Protein AF-A0AAA9ZQE5-F1 (afdb_monomer)

Nearest PDB structures (fo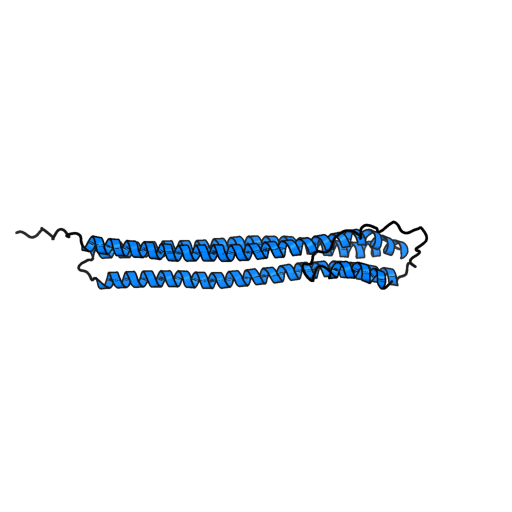ldseek):
  7sqc-assembly1_1W  TM=4.983E-01  e=8.716E-03  Chlamydomonas reinhardtii
  7n6g-assembly1_3X  TM=3.865E-01  e=1.393E-02  Chlamydomonas reinhardtii
  8a1g-assembly2_B  TM=3.436E-01  e=3.392E-02  Homo sapiens
  7aal-assembly1_B  TM=3.082E-01  e=9.075E-02  Homo sapiens
  8to0-assembly1_GX  TM=2.927E-01  e=3.195E+00  Mus musculus

Solvent-accessible surface area (backbone atoms only — not comparable to full-atom values): 14653 Å² total; per-residue (Å²): 113,74,61,58,58,45,59,58,50,54,63,70,61,61,79,80,63,76,99,69,95,74,83,93,78,86,81,92,70,86,66,79,79,68,98,74,80,78,73,82,86,42,73,68,53,44,52,52,50,49,52,47,48,53,48,50,35,46,52,40,53,53,47,42,48,52,45,50,54,53,49,54,49,52,52,51,55,51,52,53,54,47,53,54,50,51,52,50,38,52,48,53,47,49,54,57,52,50,54,51,52,51,56,50,58,71,66,46,77,91,45,41,89,41,41,56,61,40,53,56,50,51,51,51,46,50,53,54,38,55,53,50,44,51,49,37,50,50,56,48,55,54,52,52,48,54,55,50,55,52,54,51,51,56,37,50,52,46,52,55,53,30,54,51,49,54,44,50,58,52,48,28,56,70,77,31,92,46,72,65,52,22,41,48,47,46,58,70,43,47,62,58,50,51,50,52,41,52,52,50,53,52,49,49,54,49,50,51,54,50,51,53,51,49,52,54,51,49,53,52,51,38,52,49,45,38,53,50,40,43,52,50,43,50,54,52,50,55,47,45,54,48,52,35,60,49,51,73,69,49,83,72,81,69,86,85,78,83,89,130

Radius of gyration: 34.32 Å; Cα contacts (8 Å, |Δi|>4): 154; chains: 1; bounding box: 94×29×100 Å

Secondary structure (DSSP, 8-state):
-HHHHHHHHHHHHTTSS--------S--------TT------HHHHHHHHHHHHHHHHHHHHHHHHHHHHHHHHHHHHHHHHHHHHHHHHHHHHHHHHHHHHHHHHT-GGGHHHHHHHHHHHHHHHHHHHHHHHHHHHHHHHHHHHHHHHHHHHHHHHHHHHHHHHHHHHHHHHH--SHHHHHHHHHHHHHHHHHHHHHHHHHHHHHHHHHHHHHHHHHHHHHHHHHHHHHHHHHHHHHHHHHHHHHTTS----------

Foldseek 3Di:
DVVVVVVLVVVLVVVPDDDDDDDPPDDPDPPPDDPPPDDPLDPVLLVVLVVLLVVLLVLLLVLLVCLLVLLVVLLVVLLVVLVVLLVVLLVLLVVLLVVLLVVLVVVDDVLCVLSVVLNVLSVVLNVVLNVQSVVLSVVLVVVSVVLNVVSVVLSVVSNVLSVVSVVQLVCLVVVDPDSVSSSVSSVVCSVVSSVSSVVSNVVSVVSSVVSVVVSVVSSVSSSVSSVVSSVVSNVSSVVSSVSSVVSVPDPDPPPPPDDD

pLDDT: mean 80.57, std 21.9, range [26.12, 97.88]

Structure (mmCIF, N/CA/C/O backbone):
data_AF-A0AAA9ZQE5-F1
#
_entry.id   AF-A0AAA9ZQE5-F1
#
loop_
_atom_site.group_PDB
_atom_site.id
_atom_site.type_symbol
_atom_site.label_atom_id
_atom_site.label_alt_id
_atom_site.label_comp_id
_atom_site.label_asym_id
_atom_site.label_entity_id
_atom_site.label_seq_id
_atom_site.pdbx_PDB_ins_code
_atom_site.Cartn_x
_atom_site.Cartn_y
_atom_site.Cartn_z
_atom_site.occupancy
_atom_site.B_iso_or_equiv
_atom_site.auth_seq_id
_atom_site.auth_comp_id
_atom_site.auth_asym_id
_atom_site.auth_atom_id
_atom_site.pdbx_PDB_model_num
ATOM 1 N N . MET A 1 1 ? 38.456 -0.278 -28.037 1.00 36.34 1 MET A N 1
ATOM 2 C CA . MET A 1 1 ? 37.106 -0.873 -28.172 1.00 36.34 1 MET A CA 1
ATOM 3 C C . MET A 1 1 ? 36.556 -1.415 -26.856 1.00 36.34 1 MET A C 1
ATOM 5 O O . MET A 1 1 ? 35.568 -0.858 -26.412 1.00 36.34 1 MET A O 1
ATOM 9 N N . LYS A 1 2 ? 37.210 -2.355 -26.148 1.00 26.73 2 LYS A N 1
ATOM 10 C CA . LYS A 1 2 ? 36.775 -2.773 -24.787 1.00 26.73 2 LYS A CA 1
ATOM 11 C C . LYS A 1 2 ? 36.701 -1.628 -23.758 1.00 26.73 2 LYS A C 1
ATOM 13 O O . LYS A 1 2 ? 35.893 -1.688 -22.850 1.00 26.73 2 LYS A O 1
ATOM 18 N N . PHE A 1 3 ? 37.502 -0.574 -23.935 1.00 27.73 3 PHE A N 1
ATOM 19 C CA . PHE A 1 3 ? 37.571 0.587 -23.036 1.00 27.73 3 PHE A CA 1
ATOM 20 C C . PHE A 1 3 ? 36.348 1.526 -23.098 1.00 27.73 3 PHE A C 1
ATOM 22 O O . PHE A 1 3 ? 36.026 2.135 -22.093 1.00 27.73 3 PHE A O 1
ATOM 29 N N . LEU A 1 4 ? 35.650 1.635 -24.237 1.00 31.11 4 LEU A N 1
ATOM 30 C CA . LEU A 1 4 ? 34.479 2.525 -24.382 1.00 31.11 4 LEU A CA 1
ATOM 31 C C . LEU A 1 4 ? 33.215 1.886 -23.787 1.00 31.11 4 LEU A C 1
ATOM 33 O O . LEU A 1 4 ? 32.487 2.543 -23.053 1.00 31.11 4 LEU A O 1
ATOM 37 N N . LEU A 1 5 ? 33.050 0.575 -23.996 1.00 32.94 5 LEU A N 1
ATOM 38 C CA . LEU A 1 5 ? 32.084 -0.253 -23.267 1.00 32.94 5 LEU A CA 1
ATOM 39 C C . LEU A 1 5 ? 32.369 -0.259 -21.756 1.00 32.94 5 LEU A C 1
ATOM 41 O O . LEU A 1 5 ? 31.438 -0.187 -20.971 1.00 32.94 5 LEU A O 1
ATOM 45 N N . LEU A 1 6 ? 33.640 -0.258 -21.331 1.00 30.62 6 LEU A N 1
ATOM 46 C CA . LEU A 1 6 ? 34.010 -0.134 -19.913 1.00 30.62 6 LEU A CA 1
ATOM 47 C C . LEU A 1 6 ? 33.698 1.250 -19.327 1.00 30.62 6 LEU A C 1
ATOM 49 O O . LEU A 1 6 ? 33.241 1.319 -18.198 1.00 30.62 6 LEU A O 1
ATOM 53 N N . VAL A 1 7 ? 33.903 2.344 -20.065 1.00 39.53 7 VAL A N 1
ATOM 54 C CA . VAL A 1 7 ? 33.637 3.704 -19.560 1.00 39.53 7 VAL A CA 1
ATOM 55 C C . VAL A 1 7 ? 32.134 3.994 -19.455 1.00 39.53 7 VAL A C 1
ATOM 57 O O . VAL A 1 7 ? 31.724 4.628 -18.486 1.00 39.53 7 VAL A O 1
ATOM 60 N N . VAL A 1 8 ? 31.307 3.479 -20.373 1.00 39.75 8 VAL A N 1
ATOM 61 C CA . VAL A 1 8 ? 29.837 3.603 -20.288 1.00 39.75 8 VAL A CA 1
ATOM 62 C C . VAL A 1 8 ? 29.252 2.618 -19.261 1.00 39.75 8 VAL A C 1
ATOM 64 O O . VAL A 1 8 ? 28.432 3.021 -18.437 1.00 39.75 8 VAL A O 1
ATOM 67 N N . CYS A 1 9 ? 29.743 1.370 -19.187 1.00 35.09 9 CYS A N 1
ATOM 68 C CA . CYS A 1 9 ? 29.317 0.418 -18.149 1.00 35.09 9 CYS A CA 1
ATOM 69 C C . CYS A 1 9 ? 29.775 0.813 -16.731 1.00 35.09 9 CYS A C 1
ATOM 71 O O . CYS A 1 9 ? 29.049 0.557 -15.774 1.00 35.09 9 CYS A O 1
ATOM 73 N N . CYS A 1 10 ? 30.935 1.459 -16.554 1.00 30.14 10 CYS A N 1
ATOM 74 C CA . CYS A 1 10 ? 31.391 1.899 -15.227 1.00 30.14 10 CYS A CA 1
ATOM 75 C C . CYS A 1 10 ? 30.534 3.026 -14.630 1.00 30.14 10 CYS A C 1
ATOM 77 O O . CYS A 1 10 ? 30.551 3.193 -13.415 1.00 30.14 10 CYS A O 1
ATOM 79 N N . GLN A 1 11 ? 29.779 3.777 -15.438 1.00 39.53 11 GLN A N 1
ATOM 80 C CA . GLN A 1 11 ? 28.888 4.829 -14.931 1.00 39.53 11 GLN A CA 1
ATOM 81 C C . GLN A 1 11 ? 27.513 4.284 -14.514 1.00 39.53 11 GLN A C 1
ATOM 83 O O . GLN A 1 11 ? 26.904 4.830 -13.602 1.00 39.53 11 GLN A O 1
ATOM 88 N N . ALA A 1 12 ? 27.055 3.182 -15.120 1.00 32.94 12 ALA A N 1
ATOM 89 C CA . ALA A 1 12 ? 25.781 2.547 -14.773 1.00 32.94 12 ALA A CA 1
ATOM 90 C C . ALA A 1 12 ? 25.871 1.629 -13.534 1.00 32.94 12 ALA A C 1
ATOM 92 O O . ALA A 1 12 ? 24.889 1.467 -12.823 1.00 32.94 12 ALA A O 1
ATOM 93 N N . VAL A 1 13 ? 27.044 1.047 -13.243 1.00 32.78 13 VAL A N 1
ATOM 94 C CA . VAL A 1 13 ? 27.228 0.117 -12.103 1.00 32.78 13 VAL A CA 1
ATOM 95 C C . VAL A 1 13 ? 27.668 0.834 -10.813 1.00 32.78 13 VAL A C 1
ATOM 97 O O . VAL A 1 13 ? 27.563 0.277 -9.724 1.00 32.78 13 VAL A O 1
ATOM 100 N N . ALA A 1 14 ? 28.118 2.091 -10.893 1.00 30.50 14 ALA A N 1
ATOM 101 C CA . ALA A 1 14 ? 28.570 2.853 -9.724 1.00 30.50 14 ALA A CA 1
ATOM 102 C C . ALA A 1 14 ? 27.433 3.446 -8.861 1.00 30.50 14 ALA A C 1
ATOM 104 O O . ALA A 1 14 ? 27.713 4.002 -7.803 1.00 30.50 14 ALA A O 1
ATOM 105 N N . SER A 1 15 ? 26.163 3.328 -9.266 1.00 38.19 15 SER A N 1
ATOM 106 C CA . SER A 1 15 ? 25.009 3.835 -8.502 1.00 38.19 15 SER A CA 1
ATOM 107 C C . SER A 1 15 ? 24.372 2.811 -7.551 1.00 38.19 15 SER A C 1
ATOM 109 O O . SER A 1 15 ? 23.502 3.185 -6.770 1.00 38.19 15 SER A O 1
ATOM 111 N N . LEU A 1 16 ? 24.820 1.549 -7.560 1.00 32.81 16 LEU A N 1
ATOM 112 C CA . LEU A 1 16 ? 24.261 0.470 -6.726 1.00 32.81 16 LEU A CA 1
ATOM 113 C C . LEU A 1 16 ? 25.112 0.092 -5.503 1.00 32.81 16 LEU A C 1
ATOM 115 O O . LEU A 1 16 ? 24.713 -0.773 -4.72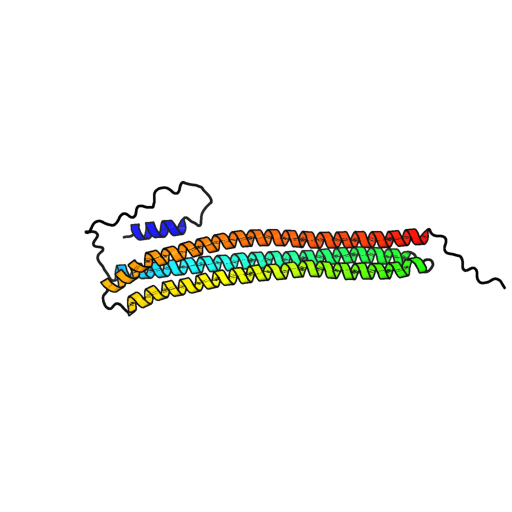6 1.00 32.81 16 LEU A O 1
ATOM 119 N N . SER A 1 17 ? 26.249 0.752 -5.266 1.00 30.23 17 SER A N 1
ATOM 120 C CA . SER A 1 17 ? 27.032 0.531 -4.047 1.00 30.23 17 SER A CA 1
ATOM 121 C C . SER A 1 17 ? 27.412 1.841 -3.363 1.00 30.23 17 SER A C 1
ATOM 123 O O . SER A 1 17 ? 28.310 2.550 -3.806 1.00 30.23 17 SER A O 1
ATOM 125 N N . GLU A 1 18 ? 26.765 2.067 -2.223 1.00 32.19 18 GLU A N 1
ATOM 126 C CA . GLU A 1 18 ? 27.215 2.900 -1.108 1.00 32.19 18 GLU A CA 1
ATOM 127 C C . GLU A 1 18 ? 27.165 4.425 -1.285 1.00 32.19 18 GLU A C 1
ATOM 129 O O . GLU A 1 18 ? 27.864 5.058 -2.072 1.00 32.19 18 GLU A O 1
ATOM 134 N N . ALA A 1 19 ? 26.406 5.039 -0.378 1.00 33.06 19 ALA A N 1
ATOM 135 C CA . ALA A 1 19 ? 26.603 6.410 0.044 1.00 33.06 19 A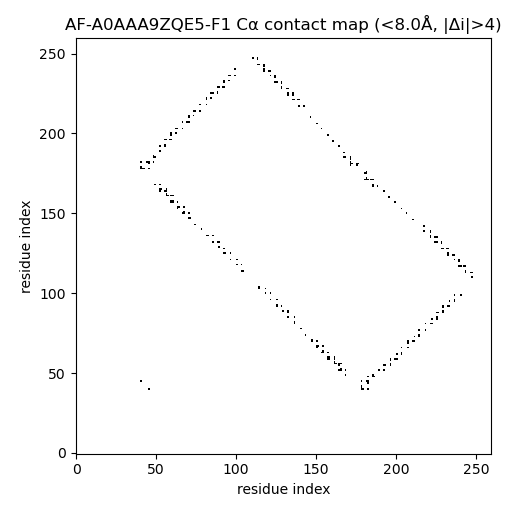LA A CA 1
ATOM 136 C C . ALA A 1 19 ? 28.068 6.647 0.468 1.00 33.06 19 ALA A C 1
ATOM 138 O O . ALA A 1 19 ? 28.437 6.398 1.614 1.00 33.06 19 ALA A O 1
ATOM 139 N N . ARG A 1 20 ? 28.897 7.190 -0.429 1.00 27.14 20 ARG A N 1
ATOM 140 C CA . ARG A 1 20 ? 30.085 7.980 -0.079 1.00 27.14 20 ARG A CA 1
ATOM 141 C C . ARG A 1 20 ? 30.262 9.135 -1.055 1.00 27.14 20 ARG A C 1
ATOM 143 O O . ARG A 1 20 ? 30.565 8.969 -2.228 1.00 27.14 20 ARG A O 1
ATOM 150 N N . THR A 1 21 ? 30.112 10.327 -0.499 1.00 35.31 21 THR A N 1
ATOM 151 C CA . THR A 1 21 ? 30.576 11.611 -1.022 1.00 35.31 21 THR A CA 1
ATOM 152 C C . THR A 1 21 ? 32.005 11.534 -1.570 1.00 35.31 21 THR A C 1
ATOM 154 O O . THR A 1 21 ? 32.934 11.330 -0.792 1.00 35.31 21 THR A O 1
ATOM 157 N N . TYR A 1 22 ? 32.178 11.795 -2.868 1.00 26.12 22 TYR A N 1
ATOM 158 C CA . TYR A 1 22 ? 33.400 12.349 -3.469 1.00 26.12 22 TYR A CA 1
ATOM 159 C C . TYR A 1 22 ? 33.008 13.339 -4.582 1.00 26.12 22 TYR A C 1
ATOM 161 O O . TYR A 1 22 ? 31.908 13.237 -5.128 1.00 26.12 22 TYR A O 1
ATOM 169 N N . PRO A 1 23 ? 33.832 14.369 -4.850 1.00 30.25 23 PRO A N 1
ATOM 170 C CA . PRO A 1 23 ? 33.372 15.602 -5.464 1.00 30.25 23 PRO A CA 1
ATOM 171 C C . PRO A 1 23 ? 33.099 15.413 -6.956 1.00 30.25 23 PRO A C 1
ATOM 173 O O . PRO A 1 23 ? 33.961 14.991 -7.724 1.00 30.25 23 PRO A O 1
ATOM 176 N N . ILE A 1 24 ? 31.880 15.778 -7.351 1.00 31.73 24 ILE A N 1
ATOM 177 C CA . ILE A 1 24 ? 31.443 15.935 -8.736 1.00 31.73 24 ILE A CA 1
ATOM 178 C C . ILE A 1 24 ? 32.150 17.175 -9.281 1.00 31.73 24 ILE A C 1
ATOM 180 O O . ILE A 1 24 ? 31.688 18.301 -9.120 1.00 31.73 24 ILE A O 1
ATOM 184 N N . GLY A 1 25 ? 33.322 16.972 -9.861 1.00 28.33 25 GLY A N 1
ATOM 185 C CA . GLY A 1 25 ? 34.103 18.057 -10.425 1.00 28.33 25 GLY A CA 1
ATOM 186 C C . GLY A 1 25 ? 35.291 17.538 -11.203 1.00 28.33 25 GLY A C 1
ATOM 187 O O . GLY A 1 25 ? 36.398 17.847 -10.799 1.00 28.33 25 GLY A O 1
ATOM 188 N N . ASP A 1 26 ? 35.062 16.711 -12.239 1.00 29.95 26 ASP A N 1
ATOM 189 C CA . ASP A 1 26 ? 35.977 16.630 -13.403 1.00 29.95 26 ASP A CA 1
ATOM 190 C C . ASP A 1 26 ? 35.536 15.720 -14.580 1.00 29.95 26 ASP A C 1
ATOM 192 O O . ASP A 1 26 ? 36.371 15.154 -15.281 1.00 29.95 26 ASP A O 1
ATOM 196 N N . LEU A 1 27 ? 34.236 15.556 -14.872 1.00 30.48 27 LEU A N 1
ATOM 197 C CA . LEU A 1 27 ? 33.803 14.704 -16.007 1.00 30.48 27 LEU A CA 1
ATOM 198 C C . LEU A 1 27 ? 32.912 15.383 -17.059 1.00 30.48 27 LEU A C 1
ATOM 200 O O . LEU A 1 27 ? 32.359 14.712 -17.925 1.00 30.48 27 LEU A O 1
ATOM 204 N N . VAL A 1 28 ? 32.862 16.718 -17.082 1.00 32.88 28 VAL A N 1
ATOM 205 C CA . VAL A 1 28 ? 32.281 17.492 -18.198 1.00 32.88 28 VAL A CA 1
ATOM 206 C C . VAL A 1 28 ? 33.398 17.975 -19.124 1.00 32.88 28 VAL A C 1
ATOM 208 O O . VAL A 1 28 ? 33.630 19.165 -19.280 1.00 32.88 28 VAL A O 1
ATOM 211 N N . HIS A 1 29 ? 34.127 17.047 -19.744 1.00 30.91 29 HIS A N 1
ATOM 212 C CA . HIS A 1 29 ? 34.990 1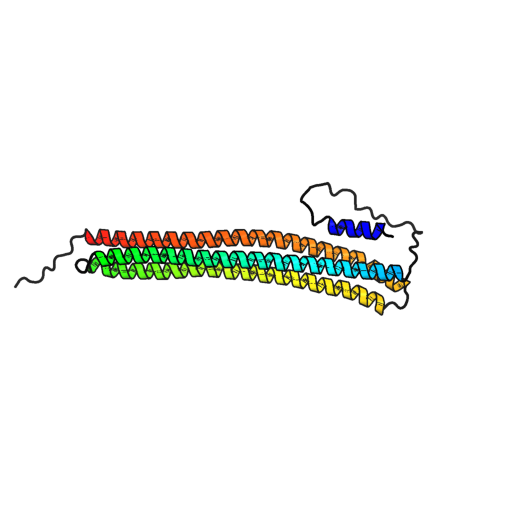7.361 -20.887 1.00 30.91 29 HIS A CA 1
ATOM 213 C C . HIS A 1 29 ? 35.061 16.187 -21.873 1.00 30.91 29 HIS A C 1
ATOM 215 O O . HIS A 1 29 ? 36.131 15.696 -22.223 1.00 30.91 29 HIS A O 1
ATOM 221 N N . LEU A 1 30 ? 33.908 15.798 -22.427 1.00 32.72 30 LEU A N 1
ATOM 222 C CA . LEU A 1 30 ? 33.877 15.255 -23.788 1.00 32.72 30 LEU A CA 1
ATOM 223 C C . LEU A 1 30 ? 34.024 16.428 -24.764 1.00 32.72 30 LEU A C 1
ATOM 225 O O . LEU A 1 30 ? 33.075 16.924 -25.364 1.00 32.72 30 LEU A O 1
ATOM 229 N N . ARG A 1 31 ? 35.257 16.933 -24.841 1.00 30.39 31 ARG A N 1
ATOM 230 C CA . ARG A 1 31 ? 35.699 17.870 -25.870 1.00 30.39 31 ARG A CA 1
ATOM 231 C C . A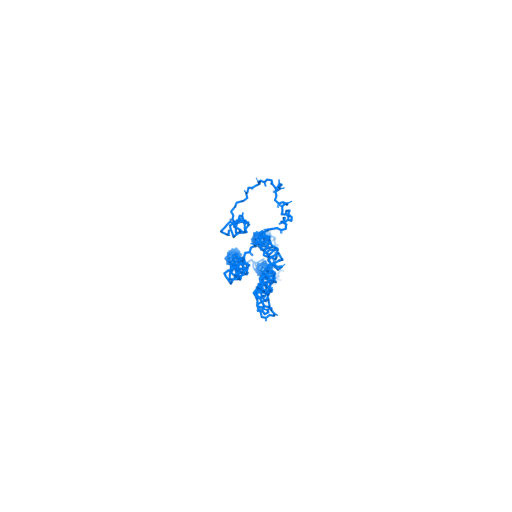RG A 1 31 ? 35.601 17.147 -27.215 1.00 30.39 31 ARG A C 1
ATOM 233 O O . ARG A 1 31 ? 36.089 16.026 -27.334 1.00 30.39 31 ARG A O 1
ATOM 240 N N . SER A 1 32 ? 34.959 17.804 -28.183 1.00 33.91 32 SER A N 1
ATOM 241 C CA . SER A 1 32 ? 34.788 17.364 -29.575 1.00 33.91 32 SER A CA 1
ATOM 242 C C . SER A 1 32 ? 36.025 16.610 -30.086 1.00 33.91 32 SER A C 1
ATOM 244 O O . SER A 1 32 ? 37.126 17.167 -29.989 1.00 33.91 32 SER A O 1
ATOM 246 N N . PRO A 1 33 ? 35.892 15.380 -30.619 1.00 36.19 33 PRO A N 1
ATOM 247 C CA . PRO A 1 33 ? 37.027 14.681 -31.196 1.00 36.19 33 PRO A CA 1
ATOM 248 C C . PRO A 1 33 ? 37.555 15.501 -32.372 1.00 36.19 33 PRO A C 1
ATOM 250 O O . PRO A 1 33 ? 36.792 15.934 -33.232 1.00 36.19 33 PRO A O 1
ATOM 253 N N . SER A 1 34 ? 38.864 15.728 -32.387 1.00 37.66 34 SER A N 1
ATOM 254 C CA . SER A 1 34 ? 39.619 16.146 -33.566 1.00 37.66 34 SER A CA 1
ATOM 255 C C . SER A 1 34 ? 39.289 15.249 -34.769 1.00 37.66 34 SER A C 1
ATOM 257 O O . SER A 1 34 ? 39.161 14.036 -34.593 1.00 37.66 34 SER A O 1
ATOM 259 N N . ASP A 1 35 ? 39.221 15.858 -35.955 1.00 35.56 35 ASP A N 1
ATOM 260 C CA . ASP A 1 35 ? 38.748 15.370 -37.270 1.00 35.56 35 ASP A CA 1
ATOM 261 C C . ASP A 1 35 ? 39.331 14.049 -37.840 1.00 35.56 35 ASP A C 1
ATOM 263 O O . ASP A 1 35 ? 39.199 13.794 -39.035 1.00 35.56 35 ASP A O 1
ATOM 267 N N . ASP A 1 36 ? 39.953 13.167 -37.050 1.00 36.75 36 ASP A N 1
ATOM 268 C CA . ASP A 1 36 ? 40.622 11.970 -37.592 1.00 36.75 36 ASP A CA 1
ATOM 269 C C . ASP A 1 36 ? 40.431 10.669 -36.792 1.00 36.75 36 ASP A C 1
ATOM 271 O O . ASP A 1 36 ? 41.121 9.671 -37.010 1.00 36.75 36 ASP A O 1
ATOM 275 N N . PHE A 1 37 ? 39.445 10.612 -35.891 1.00 37.34 37 PHE A N 1
ATOM 276 C CA . PHE A 1 37 ? 39.055 9.346 -35.259 1.00 37.34 37 PHE A CA 1
ATOM 277 C C . PHE A 1 37 ? 38.098 8.553 -36.167 1.00 37.34 37 PHE A C 1
ATOM 279 O O . PHE A 1 37 ? 36.887 8.511 -35.956 1.00 37.34 37 PHE A O 1
ATOM 286 N N . ARG A 1 38 ? 38.636 7.912 -37.213 1.00 40.94 38 ARG A N 1
ATOM 287 C CA . ARG A 1 38 ? 37.865 7.002 -38.077 1.00 40.94 38 ARG A CA 1
ATOM 288 C C . ARG A 1 38 ? 37.668 5.656 -37.383 1.00 40.94 38 ARG A C 1
ATOM 290 O O . ARG A 1 38 ? 38.483 4.748 -37.533 1.00 40.94 38 ARG A O 1
ATOM 297 N N . ILE A 1 39 ? 36.581 5.506 -36.629 1.00 53.88 39 ILE A N 1
ATOM 298 C CA . ILE A 1 39 ? 36.129 4.176 -36.203 1.00 53.88 39 ILE A CA 1
ATOM 299 C C . ILE A 1 39 ? 35.745 3.411 -37.478 1.00 53.88 39 ILE A C 1
ATOM 301 O O . ILE A 1 39 ? 34.881 3.888 -38.215 1.00 53.88 39 ILE A O 1
ATOM 305 N N . PRO A 1 40 ? 36.372 2.262 -37.793 1.00 59.09 40 PRO A N 1
ATOM 306 C CA . PRO A 1 40 ? 35.962 1.475 -38.944 1.00 59.09 40 PRO A CA 1
ATOM 307 C C . PRO A 1 40 ? 34.522 1.000 -38.722 1.00 59.09 40 PRO A C 1
ATOM 309 O O . PRO A 1 40 ? 34.239 0.208 -37.821 1.00 59.09 40 PRO A O 1
ATOM 312 N N . LEU A 1 41 ? 33.610 1.531 -39.537 1.00 68.12 41 LEU A N 1
ATOM 313 C CA . LEU A 1 41 ? 32.195 1.184 -39.530 1.00 68.12 41 LEU A CA 1
ATOM 314 C C . LEU A 1 41 ? 32.062 -0.236 -40.080 1.00 68.12 41 LEU A C 1
ATOM 316 O O . LEU A 1 41 ? 32.228 -0.479 -41.274 1.00 68.12 41 LEU A O 1
ATOM 320 N N . THR A 1 42 ? 31.843 -1.182 -39.176 1.00 78.25 42 THR A N 1
ATOM 321 C CA . THR A 1 42 ? 31.753 -2.615 -39.468 1.00 78.25 42 THR A CA 1
ATOM 322 C C . THR A 1 42 ? 30.416 -3.149 -38.980 1.00 78.25 42 THR A C 1
ATOM 324 O O . THR A 1 42 ? 29.800 -2.567 -38.088 1.00 78.25 42 THR A O 1
ATOM 327 N N . GLU A 1 43 ? 29.978 -4.283 -39.527 1.00 81.69 43 GLU A N 1
ATOM 328 C CA . GLU A 1 43 ? 28.806 -4.998 -39.005 1.00 81.69 43 GLU A CA 1
ATOM 329 C C . GLU A 1 43 ? 28.979 -5.325 -37.516 1.00 81.69 43 GLU A C 1
ATOM 331 O O . GLU A 1 43 ? 28.036 -5.200 -36.744 1.00 81.69 43 GLU A O 1
ATOM 336 N N . GLY A 1 44 ? 30.211 -5.618 -37.082 1.00 80.19 44 GLY A N 1
ATOM 337 C CA . GLY A 1 44 ? 30.529 -5.821 -35.669 1.00 80.19 44 GLY A CA 1
ATOM 338 C C . GLY A 1 44 ? 30.218 -4.606 -34.790 1.00 80.19 44 GLY A C 1
ATOM 339 O O . GLY A 1 44 ? 29.695 -4.778 -33.697 1.00 80.19 44 GLY A O 1
ATOM 340 N N . LEU A 1 45 ? 30.477 -3.379 -35.257 1.00 82.94 45 LEU A N 1
ATOM 341 C CA . LEU A 1 45 ? 30.122 -2.168 -34.507 1.00 82.94 45 LEU A CA 1
ATOM 342 C C . LEU A 1 45 ? 28.603 -1.984 -34.407 1.00 82.94 45 LEU A C 1
ATOM 344 O O . LEU A 1 45 ? 28.113 -1.628 -33.341 1.00 82.94 45 LEU A O 1
ATOM 348 N N . LEU A 1 46 ? 27.865 -2.240 -35.492 1.00 84.81 46 LEU A N 1
ATOM 349 C CA . LEU A 1 46 ? 26.402 -2.181 -35.479 1.00 84.81 46 LEU A CA 1
ATOM 350 C C . LEU A 1 46 ? 25.816 -3.171 -34.461 1.00 84.81 46 LEU A C 1
ATOM 352 O O . LEU A 1 46 ? 24.921 -2.811 -33.704 1.00 84.81 46 LEU A O 1
ATOM 356 N N . GLU A 1 47 ? 26.344 -4.393 -34.407 1.00 87.75 47 GLU A N 1
ATOM 357 C CA . GLU A 1 47 ? 25.910 -5.394 -33.428 1.00 87.75 47 GLU A CA 1
ATOM 358 C C . GLU A 1 47 ? 26.254 -4.998 -31.984 1.00 87.75 47 GLU A C 1
ATOM 360 O O . GLU A 1 47 ? 25.438 -5.190 -31.088 1.00 87.75 47 GLU A O 1
ATOM 365 N N . GLU A 1 48 ? 27.417 -4.393 -31.732 1.00 85.81 48 GLU A N 1
ATOM 366 C CA . GLU A 1 48 ? 27.748 -3.869 -30.397 1.00 85.81 48 GLU A CA 1
ATOM 367 C C . GLU A 1 48 ? 26.842 -2.696 -29.983 1.00 85.81 48 GLU A C 1
ATOM 369 O O . GLU A 1 48 ? 26.479 -2.589 -28.814 1.00 85.81 48 GLU A O 1
ATOM 374 N N . LEU A 1 49 ? 26.428 -1.844 -30.925 1.00 86.25 49 LEU A N 1
ATOM 375 C CA . LEU A 1 49 ? 25.487 -0.753 -30.656 1.00 86.25 49 LEU A CA 1
ATOM 376 C C . LEU A 1 49 ? 24.073 -1.259 -30.361 1.00 86.25 49 LEU A C 1
ATOM 378 O O . LEU A 1 49 ? 23.434 -0.758 -29.442 1.00 86.25 49 LEU A O 1
ATOM 382 N N . LYS A 1 50 ? 23.602 -2.287 -31.074 1.00 88.38 50 LYS A N 1
ATOM 383 C CA . LYS A 1 50 ? 22.335 -2.954 -30.739 1.00 88.38 50 LYS A CA 1
ATOM 384 C C . LYS A 1 50 ? 22.375 -3.560 -29.339 1.00 88.38 50 LYS A C 1
ATOM 386 O O . LYS A 1 50 ? 21.485 -3.295 -28.545 1.00 88.38 50 LYS A O 1
ATOM 391 N N . LYS A 1 51 ? 23.453 -4.280 -29.001 1.00 89.38 51 LYS A N 1
ATOM 392 C CA . LYS A 1 51 ? 23.650 -4.815 -27.643 1.00 89.38 51 LYS A CA 1
ATOM 393 C C . LYS A 1 51 ? 23.658 -3.721 -26.579 1.00 89.38 51 LYS A C 1
ATOM 395 O O . LYS A 1 51 ? 23.228 -3.976 -25.459 1.00 89.38 51 LYS A O 1
ATOM 400 N N . LEU A 1 52 ? 24.178 -2.533 -26.895 1.00 86.81 52 LEU A N 1
ATOM 401 C CA . LEU A 1 52 ? 24.127 -1.393 -25.985 1.00 86.81 52 LEU A CA 1
ATOM 402 C C . LEU A 1 52 ? 22.681 -0.937 -25.759 1.00 86.81 52 LEU A C 1
ATOM 404 O O . LEU A 1 52 ? 22.301 -0.777 -24.606 1.00 86.81 52 LEU A O 1
ATOM 408 N N . LEU A 1 53 ? 21.874 -0.775 -26.813 1.00 86.88 53 LEU A N 1
ATOM 409 C CA . LEU A 1 53 ? 20.450 -0.442 -26.666 1.00 86.88 53 LEU A CA 1
ATOM 410 C C . LEU A 1 53 ? 19.704 -1.517 -25.860 1.00 86.88 53 LEU A C 1
ATOM 412 O O . LEU A 1 53 ? 19.008 -1.180 -24.909 1.00 86.88 53 LEU A O 1
ATOM 416 N N . ASP A 1 54 ? 19.938 -2.801 -26.150 1.00 88.56 54 ASP A N 1
ATOM 417 C CA . ASP A 1 54 ? 19.355 -3.916 -25.390 1.00 88.56 54 ASP A CA 1
ATOM 418 C C . ASP A 1 54 ? 19.762 -3.870 -23.908 1.00 88.56 54 ASP A C 1
ATOM 420 O O . ASP A 1 54 ? 18.954 -4.125 -23.015 1.00 88.56 54 ASP A O 1
ATOM 424 N N . PHE A 1 55 ? 21.026 -3.536 -23.627 1.00 89.88 55 PHE A N 1
ATOM 425 C CA . PHE A 1 55 ? 21.528 -3.373 -22.266 1.00 89.88 55 PHE A CA 1
ATOM 426 C C . PHE A 1 55 ? 20.846 -2.206 -21.540 1.00 89.88 55 PHE A C 1
ATOM 428 O O . PHE A 1 55 ? 20.476 -2.356 -20.378 1.00 89.88 55 PHE A O 1
ATOM 435 N N . LEU A 1 56 ? 20.656 -1.067 -22.214 1.00 86.69 56 LEU A N 1
ATOM 436 C CA . LEU A 1 56 ? 19.962 0.103 -21.669 1.00 86.69 56 LEU A CA 1
ATOM 437 C C . LEU A 1 56 ? 18.491 -0.215 -21.359 1.00 86.69 56 LEU A C 1
ATOM 439 O O . LEU A 1 56 ? 18.036 0.026 -20.240 1.00 86.69 56 LEU A O 1
ATOM 443 N N . SER A 1 57 ? 17.782 -0.840 -22.301 1.00 90.75 57 SER A N 1
ATOM 444 C CA . SER A 1 57 ? 16.411 -1.323 -22.111 1.00 90.75 57 SER A CA 1
ATOM 445 C C . SER A 1 57 ? 16.306 -2.290 -20.933 1.00 90.75 57 SER A C 1
ATOM 447 O O . SER A 1 57 ? 15.440 -2.151 -20.068 1.00 90.75 57 SER A O 1
ATOM 449 N N . LYS A 1 58 ? 17.233 -3.249 -20.844 1.00 92.25 58 LYS A N 1
ATOM 450 C CA . LYS A 1 58 ? 17.269 -4.200 -19.735 1.00 92.25 58 LYS A CA 1
ATOM 451 C C . LYS A 1 58 ? 17.513 -3.517 -18.389 1.00 92.25 58 LYS A C 1
ATOM 453 O O . LYS A 1 58 ? 16.865 -3.884 -17.418 1.00 92.25 58 LYS A O 1
ATOM 458 N N . ALA A 1 59 ? 18.405 -2.530 -18.323 1.00 85.50 59 ALA A N 1
ATOM 459 C CA . ALA A 1 59 ? 18.687 -1.811 -17.083 1.00 85.50 59 ALA A CA 1
ATOM 460 C C . ALA A 1 59 ? 17.439 -1.102 -16.531 1.00 85.50 59 ALA A C 1
ATOM 462 O O . ALA A 1 59 ? 17.198 -1.145 -15.326 1.00 85.50 59 ALA A O 1
ATOM 463 N N . ILE A 1 60 ? 16.621 -0.502 -17.404 1.00 88.31 60 ILE A N 1
ATOM 464 C CA . ILE A 1 60 ? 15.332 0.075 -17.003 1.00 88.31 60 ILE A CA 1
ATOM 465 C C . ILE A 1 60 ? 14.389 -1.016 -16.496 1.00 88.31 60 ILE A C 1
ATOM 467 O O . ILE A 1 60 ? 13.836 -0.873 -15.407 1.00 88.31 60 ILE A O 1
ATOM 471 N N . MET A 1 61 ? 14.221 -2.104 -17.258 1.00 93.62 61 MET A N 1
ATOM 472 C CA . MET A 1 61 ? 13.325 -3.203 -16.882 1.00 93.62 61 MET A CA 1
ATOM 473 C C . MET A 1 61 ? 13.697 -3.822 -15.535 1.00 93.62 61 MET A C 1
ATOM 475 O O . MET A 1 61 ? 12.820 -4.045 -14.702 1.00 93.62 61 MET A O 1
ATOM 479 N N . ASP A 1 62 ? 14.988 -4.066 -15.309 1.00 91.38 62 ASP A N 1
ATOM 480 C CA . ASP A 1 62 ? 15.498 -4.599 -14.050 1.00 91.38 62 ASP A CA 1
ATOM 481 C C . ASP A 1 62 ? 15.196 -3.617 -12.896 1.00 91.38 62 ASP A C 1
ATOM 483 O O . ASP A 1 62 ? 14.672 -4.036 -11.864 1.00 91.38 62 ASP A O 1
ATOM 487 N N . ALA A 1 63 ? 15.417 -2.309 -13.092 1.00 86.69 63 ALA A N 1
ATOM 488 C CA . ALA A 1 63 ? 15.152 -1.285 -12.076 1.00 86.69 63 ALA A CA 1
ATOM 489 C C . ALA A 1 63 ? 13.662 -1.171 -11.704 1.00 86.69 63 ALA A C 1
ATOM 491 O O . ALA A 1 63 ? 13.317 -1.170 -10.521 1.00 86.69 63 ALA A O 1
ATOM 492 N N . VAL A 1 64 ? 12.755 -1.106 -12.687 1.00 90.31 64 VAL A N 1
ATOM 493 C CA . VAL A 1 64 ? 11.310 -1.014 -12.401 1.00 90.31 64 VAL A CA 1
ATOM 494 C C . VAL A 1 64 ? 10.749 -2.316 -11.828 1.00 90.31 64 VAL A C 1
ATOM 496 O O . VAL A 1 64 ? 9.817 -2.288 -11.022 1.00 90.31 64 VAL A O 1
ATOM 499 N N . HIS A 1 65 ? 11.326 -3.466 -12.191 1.00 92.88 65 HIS A N 1
ATOM 500 C CA . HIS A 1 65 ? 10.954 -4.748 -11.601 1.00 92.88 65 HIS A CA 1
ATOM 501 C C . HIS A 1 65 ? 11.375 -4.834 -10.130 1.00 92.88 65 HIS A C 1
ATOM 503 O O . HIS A 1 65 ? 10.567 -5.218 -9.284 1.00 92.88 65 HIS A O 1
ATOM 509 N N . GLU A 1 66 ? 12.608 -4.429 -9.816 1.00 88.38 66 GLU A N 1
ATOM 510 C CA . GLU A 1 66 ? 13.119 -4.381 -8.444 1.00 88.38 66 GLU A CA 1
ATOM 511 C C . GLU A 1 66 ? 12.302 -3.423 -7.566 1.00 88.38 66 GLU A C 1
ATOM 513 O O . GLU A 1 66 ? 11.950 -3.777 -6.436 1.00 88.38 66 GLU A O 1
ATOM 518 N N . LEU A 1 67 ? 11.936 -2.252 -8.100 1.00 89.00 67 LEU A N 1
ATOM 519 C CA . LEU A 1 67 ? 11.026 -1.305 -7.454 1.00 89.00 67 LEU A CA 1
ATOM 520 C C . LEU A 1 67 ? 9.698 -1.973 -7.091 1.00 89.00 67 LEU A C 1
ATOM 522 O O . LEU A 1 67 ? 9.322 -1.990 -5.917 1.00 89.00 67 LEU A O 1
ATOM 526 N N . LYS A 1 68 ? 9.001 -2.543 -8.086 1.00 90.75 68 LYS A N 1
ATOM 527 C CA . LYS A 1 68 ? 7.688 -3.170 -7.881 1.00 90.75 68 LYS A CA 1
ATOM 528 C C . LYS A 1 68 ? 7.781 -4.287 -6.846 1.00 90.75 68 LYS A C 1
ATOM 530 O O . LYS A 1 68 ? 7.023 -4.298 -5.884 1.00 90.75 68 LYS A O 1
ATOM 535 N N . GLN A 1 69 ? 8.760 -5.180 -6.988 1.00 92.62 69 GLN A N 1
ATOM 536 C CA . GLN A 1 69 ? 8.948 -6.298 -6.067 1.00 92.62 69 GLN A CA 1
ATOM 537 C C . GLN A 1 69 ? 9.227 -5.832 -4.630 1.00 92.62 69 GLN A C 1
ATOM 539 O O . GL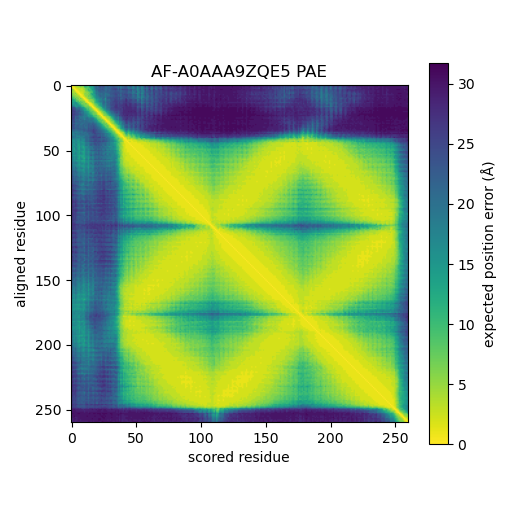N A 1 69 ? 8.690 -6.402 -3.675 1.00 92.62 69 GLN A O 1
ATOM 544 N N . SER A 1 70 ? 10.071 -4.812 -4.462 1.00 86.75 70 SER A N 1
ATOM 545 C CA . SER A 1 70 ? 10.426 -4.280 -3.144 1.00 86.75 70 SER A CA 1
ATOM 546 C C . SER A 1 70 ? 9.231 -3.617 -2.467 1.00 86.75 70 SER A C 1
ATOM 548 O O . SER A 1 70 ? 8.975 -3.864 -1.287 1.00 86.75 70 SER A O 1
ATOM 550 N N . VAL A 1 71 ? 8.470 -2.820 -3.216 1.00 87.31 71 VAL A N 1
ATOM 551 C CA . VAL A 1 71 ? 7.280 -2.132 -2.707 1.00 87.31 71 VAL A CA 1
ATOM 552 C C . VAL A 1 71 ? 6.163 -3.122 -2.391 1.00 87.31 71 VAL A C 1
ATOM 554 O O . VAL A 1 71 ? 5.636 -3.081 -1.280 1.00 87.31 71 VAL A O 1
ATOM 557 N N . ASP A 1 72 ? 5.873 -4.072 -3.283 1.00 91.44 72 ASP A N 1
ATOM 558 C CA . ASP A 1 72 ? 4.872 -5.121 -3.052 1.00 91.44 72 ASP A CA 1
ATOM 559 C C . ASP A 1 72 ? 5.195 -5.915 -1.782 1.00 91.44 72 ASP A C 1
ATOM 561 O O . ASP A 1 72 ? 4.315 -6.211 -0.970 1.00 91.44 72 ASP A O 1
ATOM 565 N N . LYS A 1 73 ? 6.474 -6.239 -1.560 1.00 90.50 73 LYS A N 1
ATOM 566 C CA . LYS A 1 73 ? 6.909 -6.921 -0.339 1.00 90.50 73 LYS A CA 1
ATOM 567 C C . LYS A 1 73 ? 6.633 -6.080 0.909 1.00 90.50 73 LYS A C 1
ATOM 569 O O . LYS A 1 73 ? 6.049 -6.597 1.859 1.00 90.50 73 LYS A O 1
ATOM 574 N N . LEU A 1 74 ? 7.029 -4.807 0.918 1.00 88.00 74 LEU A N 1
ATOM 575 C CA . LEU A 1 74 ? 6.816 -3.920 2.067 1.00 88.00 74 LEU A CA 1
ATOM 576 C C . LEU A 1 74 ? 5.323 -3.704 2.357 1.00 88.00 74 LEU A C 1
ATOM 578 O O . LEU A 1 74 ? 4.914 -3.728 3.519 1.00 88.00 74 LEU A O 1
ATOM 582 N N . ILE A 1 75 ? 4.509 -3.541 1.312 1.00 89.56 75 ILE A N 1
ATOM 583 C CA . ILE A 1 75 ? 3.053 -3.398 1.413 1.00 89.56 75 ILE A CA 1
ATOM 584 C C . ILE A 1 75 ? 2.412 -4.659 2.001 1.00 89.56 75 ILE A C 1
ATOM 586 O O . ILE A 1 75 ? 1.566 -4.568 2.897 1.00 89.56 75 ILE A O 1
ATOM 590 N N . ASN A 1 76 ? 2.826 -5.838 1.542 1.00 91.50 76 ASN A N 1
ATOM 591 C CA . ASN A 1 76 ? 2.318 -7.098 2.074 1.00 91.50 76 ASN A CA 1
ATOM 592 C C . ASN A 1 76 ? 2.698 -7.271 3.551 1.00 91.50 76 ASN A C 1
ATOM 594 O O . ASN A 1 76 ? 1.844 -7.609 4.370 1.00 91.50 76 ASN A O 1
ATOM 598 N N . GLU A 1 77 ? 3.950 -6.977 3.913 1.00 88.88 77 GLU A N 1
ATOM 599 C CA . GLU A 1 77 ? 4.415 -7.067 5.300 1.00 88.88 77 GLU A CA 1
ATOM 600 C C . GLU A 1 77 ? 3.675 -6.100 6.236 1.00 88.88 77 GLU A C 1
ATOM 602 O O . GLU A 1 77 ? 3.319 -6.489 7.352 1.00 88.88 77 GLU A O 1
ATOM 607 N N . VAL A 1 78 ? 3.442 -4.848 5.819 1.00 88.56 78 VAL A N 1
ATOM 608 C CA . VAL A 1 78 ? 2.730 -3.875 6.664 1.00 88.56 78 VAL A CA 1
ATOM 609 C C . VAL A 1 78 ? 1.252 -4.233 6.797 1.00 88.56 78 VAL A C 1
ATOM 611 O O . VAL A 1 78 ? 0.730 -4.192 7.906 1.00 88.56 78 VAL A O 1
ATOM 614 N N . THR A 1 79 ? 0.600 -4.660 5.712 1.00 88.50 79 THR A N 1
ATOM 615 C CA . THR A 1 79 ? -0.813 -5.066 5.734 1.00 88.50 79 THR A CA 1
ATOM 616 C C . THR A 1 79 ? -1.026 -6.247 6.679 1.00 88.50 79 THR A C 1
ATOM 618 O O . THR A 1 79 ? -1.872 -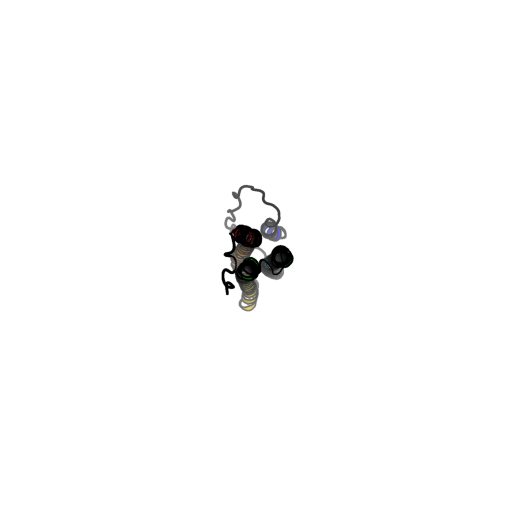6.166 7.566 1.00 88.50 79 THR A O 1
ATOM 621 N N . GLN A 1 80 ? -0.197 -7.292 6.574 1.00 91.31 80 GLN A N 1
ATOM 622 C CA . GLN A 1 80 ? -0.272 -8.465 7.454 1.00 91.31 80 GLN A CA 1
ATOM 623 C C . GLN A 1 80 ? -0.072 -8.100 8.929 1.00 91.31 80 GLN A C 1
ATOM 625 O O . GLN A 1 80 ? -0.897 -8.442 9.774 1.00 91.31 80 GLN A O 1
ATOM 630 N N . LYS A 1 81 ? 0.988 -7.346 9.252 1.00 89.19 81 LYS A N 1
ATOM 631 C CA . LYS A 1 81 ? 1.244 -6.910 10.636 1.00 89.19 81 LYS A CA 1
ATOM 632 C C . LYS A 1 81 ? 0.119 -6.034 11.179 1.00 89.19 81 LYS A C 1
ATOM 634 O O . LYS A 1 81 ? -0.196 -6.100 12.364 1.00 89.19 81 LYS A O 1
ATOM 639 N N . THR A 1 82 ? -0.490 -5.202 10.341 1.00 87.50 82 THR A N 1
ATOM 640 C CA . THR A 1 82 ? -1.633 -4.388 10.753 1.00 87.50 82 THR A CA 1
ATOM 641 C C . THR A 1 82 ? -2.874 -5.237 11.009 1.00 87.50 82 THR A C 1
ATOM 643 O O . THR A 1 82 ? -3.593 -4.950 11.961 1.00 87.50 82 THR A O 1
ATOM 646 N N . GLU A 1 83 ? -3.133 -6.279 10.222 1.00 91.88 83 GLU A N 1
ATOM 647 C CA . GLU A 1 83 ? -4.239 -7.209 10.483 1.00 91.88 83 GLU A CA 1
ATOM 648 C C . GLU A 1 83 ? -4.064 -7.935 11.821 1.00 91.88 83 GLU A C 1
ATOM 650 O O . GLU A 1 83 ? -5.012 -8.016 12.604 1.00 91.88 83 GLU A O 1
ATOM 655 N N . GLU A 1 84 ? -2.844 -8.377 12.135 1.00 92.81 84 GLU A N 1
ATOM 656 C CA . GLU A 1 84 ? -2.509 -8.949 13.446 1.00 92.81 84 GLU A CA 1
ATOM 657 C C . GLU A 1 84 ? -2.745 -7.939 14.581 1.00 92.81 84 GLU A C 1
ATOM 659 O O . GLU A 1 84 ? -3.364 -8.264 15.596 1.00 92.81 84 GLU A O 1
ATOM 664 N N . LEU A 1 85 ? -2.308 -6.685 14.406 1.00 90.56 85 LEU A N 1
ATOM 665 C CA . LEU A 1 85 ? -2.540 -5.618 15.385 1.00 90.56 85 LEU A CA 1
ATOM 666 C C . LEU A 1 85 ? -4.026 -5.282 15.548 1.00 90.56 85 LEU A C 1
ATOM 668 O O . LEU A 1 85 ? -4.463 -5.005 16.662 1.00 90.56 85 LEU A O 1
ATOM 672 N N . LEU A 1 86 ? -4.806 -5.312 14.466 1.00 91.06 86 LEU A N 1
ATOM 673 C CA . LEU A 1 86 ? -6.250 -5.095 14.498 1.00 91.06 86 LEU A CA 1
ATOM 674 C C . LEU A 1 86 ? -6.948 -6.200 15.298 1.00 91.06 86 LEU A C 1
ATOM 676 O O . LEU A 1 86 ? -7.800 -5.907 16.137 1.00 91.06 86 LEU A O 1
ATOM 680 N N . GLN A 1 87 ? -6.573 -7.461 15.069 1.00 95.12 87 GLN A N 1
ATOM 681 C CA . GLN A 1 87 ? -7.087 -8.594 15.839 1.00 95.12 87 GLN A CA 1
ATOM 682 C C . GLN A 1 87 ? -6.720 -8.472 17.318 1.00 95.12 87 GLN A C 1
ATOM 684 O O . GLN A 1 87 ? -7.588 -8.640 18.172 1.00 95.12 87 GLN A O 1
ATOM 689 N N . LEU A 1 88 ? -5.470 -8.113 17.624 1.00 93.44 88 LEU A N 1
ATOM 690 C CA . LEU A 1 88 ? -5.012 -7.904 18.996 1.00 93.44 88 LEU A CA 1
ATOM 691 C C . LEU A 1 88 ? -5.776 -6.766 19.689 1.00 93.44 88 LEU A C 1
ATOM 693 O O . LEU A 1 88 ? -6.198 -6.917 20.833 1.00 93.44 88 LEU A O 1
ATOM 697 N N . ALA A 1 89 ? -5.984 -5.642 18.999 1.00 92.56 89 ALA A N 1
ATOM 698 C CA . ALA A 1 89 ? -6.739 -4.509 19.525 1.00 92.56 89 ALA A CA 1
ATOM 699 C C . ALA A 1 89 ? -8.194 -4.898 19.823 1.00 92.56 89 ALA A C 1
ATOM 701 O O . ALA A 1 89 ? -8.680 -4.665 20.928 1.00 92.56 89 ALA A O 1
ATOM 702 N N . ASN A 1 90 ? -8.867 -5.545 18.868 1.00 94.56 90 ASN A N 1
ATOM 703 C CA . ASN A 1 90 ? -10.246 -6.003 19.042 1.00 94.56 90 ASN A CA 1
ATOM 704 C C . ASN A 1 90 ? -10.375 -7.051 20.154 1.00 94.56 90 ASN A C 1
ATOM 706 O O . ASN A 1 90 ? -11.335 -6.995 20.917 1.00 94.56 90 ASN A O 1
ATOM 710 N N . GLY A 1 91 ? -9.410 -7.970 20.265 1.00 95.06 91 GLY A N 1
ATOM 711 C CA . GLY A 1 91 ? -9.356 -8.956 21.343 1.00 95.06 91 GLY A CA 1
ATOM 712 C C . GLY A 1 91 ? -9.199 -8.298 22.711 1.00 95.06 91 GLY A C 1
ATOM 713 O O . GLY A 1 91 ? -9.965 -8.591 23.619 1.00 95.06 91 GLY A O 1
ATOM 714 N N . SER A 1 92 ? -8.287 -7.329 22.839 1.00 94.06 92 SER A N 1
ATOM 715 C CA . SER A 1 92 ? -8.111 -6.583 24.090 1.00 94.06 92 SER A CA 1
ATOM 716 C C . SER A 1 92 ? -9.370 -5.804 24.486 1.00 94.06 92 SER A C 1
ATOM 718 O O . SER A 1 92 ? -9.740 -5.797 25.657 1.00 94.06 92 SER A O 1
ATOM 720 N N . ILE A 1 93 ? -10.052 -5.173 23.525 1.00 94.50 93 ILE A N 1
ATOM 721 C CA . ILE A 1 93 ? -11.326 -4.476 23.763 1.00 94.50 93 ILE A CA 1
ATOM 722 C C . ILE A 1 93 ? -12.397 -5.458 24.257 1.00 94.50 93 ILE A C 1
ATOM 724 O O . ILE A 1 93 ? -13.088 -5.163 25.232 1.00 94.50 93 ILE A O 1
ATOM 728 N N . ASP A 1 94 ? -12.520 -6.621 23.613 1.00 96.06 94 ASP A N 1
ATOM 729 C CA . ASP A 1 94 ? -13.495 -7.649 23.988 1.00 96.06 94 ASP A CA 1
ATOM 730 C C . ASP A 1 94 ? -13.227 -8.204 25.394 1.00 96.06 94 ASP A C 1
ATOM 732 O O . ASP A 1 94 ? -14.148 -8.273 26.206 1.00 96.06 94 ASP A O 1
ATOM 736 N N . GLU A 1 95 ? -11.969 -8.504 25.729 1.00 95.38 95 GLU A N 1
ATOM 737 C CA . GLU A 1 95 ? -11.573 -8.953 27.071 1.00 95.38 95 GLU A CA 1
ATOM 738 C C . GLU A 1 95 ? -12.011 -7.956 28.156 1.00 95.38 95 GLU A C 1
ATOM 740 O O . GLU A 1 95 ? -12.678 -8.347 29.119 1.00 95.38 95 GLU A O 1
ATOM 745 N N . TYR A 1 96 ? -11.725 -6.660 27.976 1.00 91.62 96 TYR A N 1
ATOM 746 C CA . TYR A 1 96 ? -12.126 -5.622 28.935 1.00 91.62 96 TYR A CA 1
ATOM 747 C C . TYR A 1 96 ? -13.647 -5.498 29.075 1.00 91.62 96 TYR A C 1
ATOM 749 O O . TYR A 1 96 ? -14.172 -5.349 30.182 1.00 91.62 96 TYR A O 1
ATOM 757 N N . LEU A 1 97 ? -14.378 -5.563 27.962 1.00 93.31 97 LEU A N 1
ATOM 758 C CA . LEU A 1 97 ? -15.837 -5.479 27.970 1.00 93.31 97 LEU A CA 1
ATOM 759 C C . LEU A 1 97 ? -16.476 -6.700 28.632 1.00 93.31 97 LEU A C 1
ATOM 761 O O . LEU A 1 97 ? -17.457 -6.558 29.365 1.00 93.31 97 LEU A O 1
ATOM 765 N N . GLN A 1 98 ? -15.941 -7.896 28.386 1.00 95.25 98 GLN A N 1
ATOM 766 C CA . GLN A 1 98 ? -16.428 -9.126 29.000 1.00 95.25 98 GLN A CA 1
ATOM 767 C C . GLN A 1 98 ? -16.183 -9.134 30.506 1.00 95.25 98 GLN A C 1
ATOM 769 O O . GLN A 1 98 ? -17.100 -9.474 31.254 1.00 95.25 98 GLN A O 1
ATOM 774 N N . GLU A 1 99 ? -15.003 -8.705 30.959 1.00 94.88 99 GLU A N 1
ATOM 775 C CA . GLU A 1 99 ? -14.706 -8.562 32.386 1.00 94.88 99 GLU A CA 1
ATOM 776 C C . GLU A 1 99 ? -15.698 -7.599 33.060 1.00 94.88 99 GLU A C 1
ATOM 778 O O . GLU A 1 99 ? -16.317 -7.941 34.072 1.00 94.88 99 GLU A O 1
ATOM 783 N N . ALA A 1 100 ? -15.942 -6.429 32.461 1.00 93.25 100 ALA A N 1
ATOM 784 C CA . ALA A 1 100 ? -16.914 -5.466 32.976 1.00 93.25 100 ALA A CA 1
ATOM 785 C C . ALA A 1 100 ? -18.339 -6.048 33.034 1.00 93.25 100 ALA A C 1
ATOM 787 O O . ALA A 1 100 ? -19.005 -5.955 34.066 1.00 93.25 100 ALA A O 1
ATOM 788 N N . LYS A 1 101 ? -18.800 -6.720 31.971 1.00 92.62 101 LYS A N 1
ATOM 789 C CA . LYS A 1 101 ? -20.122 -7.374 31.936 1.00 92.62 101 LYS A CA 1
ATOM 790 C C . LYS A 1 101 ? -20.263 -8.477 32.990 1.00 92.62 101 LYS A C 1
ATOM 792 O O . LYS A 1 101 ? -21.319 -8.593 33.616 1.00 92.62 101 LYS A O 1
ATOM 797 N N . GLN A 1 102 ? -19.219 -9.277 33.210 1.00 93.50 102 GLN A N 1
ATOM 798 C CA . GLN A 1 102 ? -19.206 -10.302 34.258 1.00 93.50 102 GLN A CA 1
ATOM 799 C C . GLN A 1 102 ? -19.295 -9.672 35.649 1.00 93.50 102 GLN A C 1
ATOM 801 O O . GLN A 1 102 ? -20.114 -10.108 36.460 1.00 93.50 102 GLN A O 1
ATOM 806 N N . ASN A 1 103 ? -18.530 -8.605 35.895 1.00 91.62 103 ASN A N 1
ATOM 807 C CA . ASN A 1 103 ? -18.576 -7.859 37.151 1.00 91.62 103 ASN A CA 1
ATOM 808 C C . ASN A 1 103 ? -19.971 -7.278 37.415 1.00 91.62 103 ASN A C 1
ATOM 810 O O . ASN A 1 103 ? -20.485 -7.408 38.523 1.00 91.62 103 ASN A O 1
ATOM 814 N N . LEU A 1 104 ? -20.621 -6.706 36.397 1.00 90.25 104 LEU A N 1
ATOM 815 C CA . LEU A 1 104 ? -21.997 -6.215 36.504 1.00 90.25 104 LEU A CA 1
ATOM 816 C C . LEU A 1 104 ? -22.999 -7.337 36.799 1.00 90.25 104 LEU A C 1
ATOM 818 O O . LEU A 1 104 ? -23.858 -7.191 37.666 1.00 90.25 104 LEU A O 1
ATOM 822 N N . THR A 1 105 ? -22.867 -8.478 36.121 1.00 88.69 105 THR A N 1
ATOM 823 C CA . THR A 1 105 ? -23.744 -9.642 36.328 1.00 88.69 105 THR A CA 1
ATOM 824 C C . THR A 1 105 ? -23.606 -10.203 37.747 1.00 88.69 105 THR A C 1
ATOM 826 O O . THR A 1 105 ? -24.601 -10.595 38.359 1.00 88.69 105 THR A O 1
ATOM 829 N N . ALA A 1 106 ? -22.389 -10.203 38.299 1.00 89.25 106 ALA A N 1
ATOM 830 C CA . ALA A 1 106 ? -22.104 -10.693 39.646 1.00 89.25 106 ALA A CA 1
ATOM 831 C C . ALA A 1 106 ? -22.776 -9.869 40.761 1.00 89.25 106 ALA A C 1
ATOM 833 O O . ALA A 1 106 ? -22.980 -10.393 41.856 1.00 89.25 106 ALA A O 1
ATOM 834 N N . LEU A 1 107 ? -23.165 -8.615 40.495 1.00 86.81 107 LEU A N 1
ATOM 835 C CA . LEU A 1 107 ? -23.890 -7.782 41.463 1.00 86.81 107 LEU A CA 1
ATOM 836 C C . LEU A 1 107 ? -25.347 -8.239 41.680 1.00 86.81 107 LEU A C 1
ATOM 838 O O . LEU A 1 107 ? -25.954 -7.907 42.699 1.00 86.81 107 LEU A O 1
ATOM 842 N N . GLY A 1 108 ? -25.899 -9.043 40.767 1.00 78.38 108 GLY A N 1
ATOM 843 C CA . GLY A 1 108 ? -27.228 -9.642 40.896 1.00 78.38 108 GLY A CA 1
ATOM 844 C C . GLY A 1 108 ? -28.399 -8.679 40.652 1.00 78.38 108 GLY A C 1
ATOM 845 O O . GLY A 1 108 ? -28.240 -7.506 40.327 1.00 78.38 108 GLY A O 1
ATOM 846 N N . SER A 1 109 ? -29.625 -9.191 40.798 1.00 79.50 109 SER A N 1
ATOM 847 C CA . SER A 1 109 ? -30.855 -8.486 40.397 1.00 79.50 109 SER A CA 1
ATOM 848 C C . SER A 1 109 ? -31.315 -7.384 41.356 1.00 79.50 109 SER A C 1
ATOM 850 O O . SER A 1 109 ? -32.200 -6.611 41.006 1.00 79.50 109 SER A O 1
ATOM 852 N N . GLN A 1 110 ? -30.750 -7.303 42.564 1.00 75.00 110 GLN A N 1
ATOM 853 C CA . GLN A 1 110 ? -31.143 -6.304 43.573 1.00 75.00 110 GLN A CA 1
ATOM 854 C C . GLN A 1 110 ? -30.662 -4.889 43.231 1.00 75.00 110 GLN A C 1
ATOM 856 O O . GLN A 1 110 ? -31.127 -3.925 43.825 1.00 75.00 110 GLN A O 1
ATOM 861 N N . VAL A 1 111 ? -29.751 -4.773 42.264 1.00 85.56 111 VAL A N 1
ATOM 862 C CA . VAL A 1 111 ? -29.178 -3.508 41.791 1.00 85.56 111 VAL A CA 1
ATOM 863 C C . VAL A 1 111 ? -29.493 -3.259 40.312 1.00 85.56 111 VAL A C 1
ATOM 865 O O . VAL A 1 111 ? -28.752 -2.570 39.608 1.00 85.56 111 VAL A O 1
ATOM 868 N N . ALA A 1 112 ? -30.579 -3.866 39.818 1.00 84.50 112 ALA A N 1
ATOM 869 C CA . ALA A 1 112 ? -30.958 -3.836 38.407 1.00 84.50 112 ALA A CA 1
ATOM 870 C C . ALA A 1 112 ? -31.072 -2.405 37.854 1.00 84.50 112 ALA A C 1
ATOM 872 O O . ALA A 1 112 ? -30.631 -2.165 36.730 1.00 84.50 112 ALA A O 1
ATOM 873 N N . ASP A 1 113 ? -31.565 -1.463 38.662 1.00 89.12 113 ASP A N 1
ATOM 874 C CA . ASP A 1 113 ? -31.730 -0.053 38.284 1.00 89.12 113 ASP A CA 1
ATOM 875 C C . ASP A 1 113 ? -30.397 0.633 37.934 1.00 89.12 113 ASP A C 1
ATOM 877 O O . ASP A 1 113 ? -30.364 1.512 37.076 1.00 89.12 113 ASP A O 1
ATOM 881 N N . CYS A 1 114 ? -29.282 0.188 38.526 1.00 88.38 114 CYS A N 1
ATOM 882 C CA . CYS A 1 114 ? -27.936 0.663 38.193 1.00 88.38 114 CYS A CA 1
ATOM 883 C C . CYS A 1 114 ? -27.268 -0.175 37.088 1.00 88.38 114 CYS A C 1
ATOM 885 O O . CYS A 1 114 ? -26.517 0.350 36.268 1.00 88.38 114 CYS A O 1
ATOM 887 N N . VAL A 1 115 ? -27.519 -1.489 37.059 1.00 90.06 115 VAL A N 1
ATOM 888 C CA . VAL A 1 115 ? -26.797 -2.445 36.197 1.00 90.06 115 VAL A CA 1
ATOM 889 C C . VAL A 1 115 ? -27.340 -2.509 34.766 1.00 90.06 115 VAL A C 1
ATOM 891 O O . VAL A 1 115 ? -26.558 -2.619 33.815 1.00 90.06 115 VAL A O 1
ATOM 894 N N . VAL A 1 116 ? -28.661 -2.445 34.579 1.00 90.06 116 VAL A N 1
ATOM 895 C CA . VAL A 1 116 ? -29.279 -2.537 33.245 1.00 90.06 116 VAL A CA 1
ATOM 896 C C . VAL A 1 116 ? -28.826 -1.389 32.329 1.00 90.06 116 VAL A C 1
ATOM 898 O O . VAL A 1 116 ? -28.376 -1.684 31.218 1.00 90.06 116 VAL A O 1
ATOM 901 N N . PRO A 1 117 ? -28.842 -0.108 32.762 1.00 92.19 117 PRO A N 1
ATOM 902 C CA . PRO A 1 117 ? -28.333 0.991 31.941 1.00 92.19 117 PRO A CA 1
ATOM 903 C C . PRO A 1 117 ? -26.848 0.832 31.604 1.00 92.19 117 PRO A C 1
ATOM 905 O O . PRO A 1 117 ? -26.453 1.008 30.455 1.00 92.19 117 PRO A O 1
ATOM 908 N N . ALA A 1 118 ? -26.031 0.428 32.580 1.00 93.19 118 ALA A N 1
ATOM 909 C CA . ALA A 1 118 ? -24.598 0.231 32.387 1.00 93.19 118 ALA A CA 1
ATOM 910 C C . ALA A 1 118 ? -24.282 -0.854 31.352 1.00 93.19 118 ALA A C 1
ATOM 912 O O . ALA A 1 118 ? -23.391 -0.680 30.526 1.00 93.19 118 ALA A O 1
ATOM 913 N N . THR A 1 119 ? -25.048 -1.946 31.340 1.00 91.38 119 THR A N 1
ATOM 914 C CA . THR A 1 119 ? -24.889 -3.009 30.336 1.00 91.38 119 THR A CA 1
ATOM 915 C C . THR A 1 119 ? -25.127 -2.474 28.921 1.00 91.38 119 THR A C 1
ATOM 917 O O . THR A 1 119 ? -24.336 -2.758 28.023 1.00 91.38 119 THR A O 1
ATOM 920 N N . ALA A 1 120 ? -26.164 -1.652 28.730 1.00 93.88 120 ALA A N 1
ATOM 921 C CA . ALA A 1 120 ? -26.442 -1.021 27.442 1.00 93.88 120 ALA A CA 1
ATOM 922 C C . ALA A 1 120 ? -25.352 -0.010 27.039 1.00 93.88 120 ALA A C 1
ATOM 924 O O . ALA A 1 120 ? -24.983 0.067 25.868 1.00 93.88 120 ALA A O 1
ATOM 925 N N . GLU A 1 121 ? -24.796 0.745 27.992 1.00 95.88 121 GLU A N 1
ATOM 926 C CA . GLU A 1 121 ? -23.664 1.637 27.715 1.00 95.88 121 GLU A CA 1
ATOM 927 C C . GLU A 1 121 ? -22.404 0.855 27.316 1.00 95.88 121 GLU A C 1
ATOM 929 O O . GLU A 1 121 ? -21.762 1.218 26.334 1.00 95.88 121 GLU A O 1
ATOM 934 N N . LEU A 1 122 ? -22.088 -0.271 27.970 1.00 95.06 122 LEU A N 1
ATOM 935 C CA . LEU A 1 122 ? -20.971 -1.134 27.554 1.00 95.06 122 LEU A CA 1
ATOM 936 C C . LEU A 1 122 ? -21.145 -1.667 26.122 1.00 95.06 122 LEU A C 1
ATOM 938 O O . LEU A 1 122 ? -20.163 -1.810 25.395 1.00 95.06 122 LEU A O 1
ATOM 942 N N . GLU A 1 123 ? -22.372 -1.950 25.679 1.00 94.88 123 GLU A N 1
ATOM 943 C CA . GLU A 1 123 ? -22.637 -2.339 24.285 1.00 94.88 123 GLU A CA 1
ATOM 944 C C . GLU A 1 123 ? -22.377 -1.196 23.297 1.00 94.88 123 GLU A C 1
ATOM 946 O O . GLU A 1 123 ? -21.834 -1.434 22.215 1.00 94.88 123 GLU A O 1
ATOM 951 N N . LYS A 1 124 ? -22.695 0.049 23.672 1.00 96.75 124 LYS A N 1
ATOM 952 C CA . LYS A 1 124 ? -22.353 1.229 22.863 1.00 96.75 124 LYS A CA 1
ATOM 953 C C . LYS A 1 124 ? -20.845 1.434 22.786 1.00 96.75 124 LYS A C 1
ATOM 955 O O . LYS A 1 124 ? -20.336 1.665 21.690 1.00 96.75 124 LYS A O 1
ATOM 960 N N . VAL A 1 125 ? -20.136 1.295 23.910 1.00 96.44 125 VAL A N 1
ATOM 961 C CA . VAL A 1 125 ? -18.665 1.350 23.949 1.00 96.44 125 VAL A CA 1
ATOM 962 C C . VAL A 1 125 ? -18.082 0.297 23.010 1.00 96.44 125 VAL A C 1
ATOM 964 O O . VAL A 1 125 ? -17.220 0.618 22.193 1.00 96.44 125 VAL A O 1
ATOM 967 N N . ALA A 1 126 ? -18.592 -0.938 23.050 1.00 95.62 126 ALA A N 1
ATOM 968 C CA . ALA A 1 126 ? -18.168 -2.008 22.149 1.00 95.62 126 ALA A CA 1
ATOM 969 C C . ALA A 1 126 ? -18.345 -1.624 20.674 1.00 95.62 126 ALA A C 1
ATOM 971 O O . ALA A 1 126 ? -17.385 -1.655 19.903 1.00 95.62 126 ALA A O 1
ATOM 972 N N . ALA A 1 127 ? -19.557 -1.213 20.289 1.00 96.69 127 ALA A N 1
ATOM 973 C CA . ALA A 1 127 ? -19.872 -0.842 18.913 1.00 96.69 127 ALA A CA 1
ATOM 974 C C . ALA A 1 127 ? -18.983 0.306 18.407 1.00 96.69 127 ALA A C 1
ATOM 976 O O . ALA A 1 127 ? -18.393 0.198 17.332 1.00 96.69 127 ALA A O 1
ATOM 977 N N . HIS A 1 128 ? -18.831 1.363 19.209 1.00 97.06 128 HIS A N 1
ATOM 978 C CA . HIS A 1 128 ? -18.000 2.519 18.876 1.00 97.06 128 HIS A CA 1
ATOM 979 C C . HIS A 1 128 ? -16.518 2.142 18.740 1.00 97.06 128 HIS A C 1
ATOM 981 O O . HIS A 1 128 ? -15.831 2.587 17.820 1.00 97.06 128 HIS A O 1
ATOM 987 N N . SER 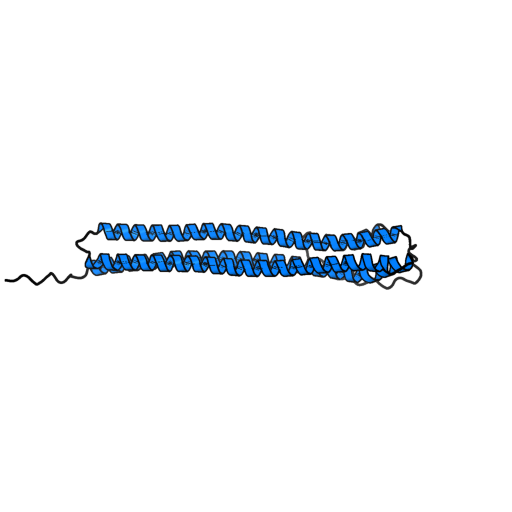A 1 129 ? -16.027 1.267 19.617 1.00 96.75 129 SER A N 1
ATOM 988 C CA . SER A 1 129 ? -14.644 0.792 19.589 1.00 96.75 129 SER A CA 1
ATOM 989 C C . SER A 1 129 ? -14.343 -0.001 18.316 1.00 96.75 129 SER A C 1
ATOM 991 O O . SER A 1 129 ? -13.354 0.282 17.644 1.00 96.75 129 SER A O 1
ATOM 993 N N . TYR A 1 130 ? -15.218 -0.936 17.932 1.00 95.38 130 TYR A N 1
ATOM 994 C CA . TYR A 1 130 ? -15.049 -1.714 16.699 1.00 95.38 130 TYR A CA 1
ATOM 995 C C . TYR A 1 130 ? -15.179 -0.866 15.431 1.00 95.38 130 TYR A C 1
ATOM 997 O O . TYR A 1 130 ? -14.486 -1.110 14.442 1.00 95.38 130 TYR A O 1
ATOM 1005 N N . GLU A 1 131 ? -16.050 0.143 15.435 1.00 97.25 131 GLU A N 1
ATOM 1006 C CA . GLU A 1 131 ? -16.138 1.090 14.325 1.00 97.25 131 GLU A CA 1
ATOM 1007 C C . GLU A 1 131 ? -14.831 1.880 14.168 1.00 97.25 131 GLU A C 1
ATOM 1009 O O . GLU A 1 131 ? -14.305 2.004 13.058 1.00 97.25 131 GLU A O 1
ATOM 1014 N N . ASN A 1 132 ? -14.256 2.344 15.279 1.00 97.12 132 ASN A N 1
ATOM 1015 C CA . ASN A 1 132 ? -13.010 3.100 15.258 1.00 97.12 132 ASN A CA 1
ATOM 1016 C C . ASN A 1 132 ? -11.797 2.242 14.870 1.00 97.12 132 ASN A C 1
ATOM 1018 O O . ASN A 1 132 ? -10.975 2.702 14.077 1.00 97.12 132 ASN A O 1
ATOM 1022 N N . THR A 1 133 ? -11.686 0.992 15.337 1.00 95.56 133 THR A N 1
ATOM 1023 C CA . THR A 1 133 ? -10.602 0.100 14.880 1.00 95.56 133 THR A CA 1
ATOM 1024 C C . THR A 1 133 ? -10.718 -0.199 13.384 1.00 95.56 133 THR A C 1
ATOM 1026 O O . THR A 1 133 ? -9.717 -0.152 12.662 1.00 95.56 133 THR A O 1
ATOM 1029 N N . LYS A 1 134 ? -11.941 -0.413 12.879 1.00 95.44 134 LYS A N 1
ATOM 1030 C CA . LYS A 1 134 ? -12.208 -0.570 11.442 1.00 95.44 134 LYS A CA 1
ATOM 1031 C C . LYS A 1 134 ? -11.823 0.678 10.648 1.00 95.44 134 LYS A C 1
ATOM 1033 O O . LYS A 1 134 ? -11.267 0.554 9.559 1.00 95.44 134 LYS A O 1
ATOM 1038 N N . LYS A 1 135 ? -12.089 1.874 11.179 1.00 97.00 135 LYS A N 1
ATOM 1039 C CA . LYS A 1 135 ? -11.677 3.134 10.553 1.00 97.00 135 LYS A CA 1
ATOM 1040 C C . LYS A 1 135 ? -10.153 3.232 10.435 1.00 97.00 135 LYS A C 1
ATOM 1042 O O . LYS A 1 135 ? -9.671 3.478 9.335 1.00 97.00 135 LYS A O 1
ATOM 1047 N N . CYS A 1 136 ? -9.410 2.937 11.509 1.00 95.31 136 CYS A N 1
ATOM 1048 C CA . CYS A 1 136 ? -7.942 2.902 11.473 1.00 95.31 136 CYS A CA 1
ATOM 1049 C C . CYS A 1 136 ? -7.415 1.975 10.359 1.00 95.31 136 CYS A C 1
ATOM 1051 O O . CYS A 1 136 ? -6.484 2.328 9.639 1.00 95.31 136 CYS A O 1
ATOM 1053 N N . TYR A 1 137 ? -8.023 0.794 10.193 1.00 94.06 137 TYR A N 1
ATOM 1054 C CA . TYR A 1 137 ? -7.642 -0.153 9.141 1.00 94.06 137 TYR A CA 1
ATOM 1055 C C . TYR A 1 137 ? -7.995 0.344 7.731 1.00 94.06 137 TYR A C 1
ATOM 1057 O O . TYR A 1 137 ? -7.180 0.247 6.816 1.00 94.06 137 TYR A O 1
ATOM 1065 N N . ASN A 1 138 ? -9.186 0.915 7.540 1.00 95.12 138 ASN A N 1
ATOM 1066 C CA . ASN A 1 138 ? -9.602 1.447 6.239 1.00 95.12 138 ASN A CA 1
ATOM 1067 C C . ASN A 1 138 ? -8.714 2.611 5.773 1.00 95.12 138 ASN A C 1
ATOM 1069 O O . ASN A 1 138 ? -8.420 2.716 4.578 1.00 95.12 138 ASN A O 1
ATOM 1073 N N . ASP A 1 139 ? -8.272 3.462 6.701 1.00 95.81 139 ASP A N 1
ATOM 1074 C CA . ASP A 1 139 ? -7.332 4.546 6.408 1.00 95.81 139 ASP A CA 1
ATOM 1075 C C . ASP A 1 139 ? -5.989 3.978 5.912 1.00 95.81 139 ASP A C 1
ATOM 1077 O O . ASP A 1 139 ? -5.428 4.483 4.934 1.00 95.81 139 ASP A O 1
ATOM 1081 N N . LEU A 1 140 ? -5.517 2.870 6.504 1.00 93.75 140 LEU A N 1
ATOM 1082 C CA . LEU A 1 140 ? -4.343 2.144 6.014 1.00 93.75 140 LEU A CA 1
ATOM 1083 C C . LEU A 1 140 ? -4.547 1.587 4.607 1.00 93.75 140 LEU A C 1
ATOM 1085 O O . LEU A 1 140 ? -3.732 1.867 3.729 1.00 93.75 140 LEU A O 1
ATOM 1089 N N . VAL A 1 141 ? -5.631 0.848 4.370 1.00 93.50 141 VAL A N 1
ATOM 1090 C CA . VAL A 1 141 ? -5.920 0.251 3.055 1.00 93.50 141 VAL A CA 1
ATOM 1091 C C . VAL A 1 141 ? -5.988 1.324 1.967 1.00 93.50 141 VAL A C 1
ATOM 1093 O O . VAL A 1 141 ? -5.452 1.145 0.874 1.00 93.50 141 VAL A O 1
ATOM 1096 N N . THR A 1 142 ? -6.599 2.469 2.274 1.00 96.12 142 THR A N 1
ATOM 1097 C CA . THR A 1 142 ? -6.706 3.594 1.337 1.00 96.12 142 THR A CA 1
ATOM 1098 C C . THR A 1 142 ? -5.330 4.148 0.970 1.00 96.12 142 THR A C 1
ATOM 1100 O O . THR A 1 142 ? -5.040 4.340 -0.209 1.00 96.12 142 THR A O 1
ATOM 1103 N N . ARG A 1 143 ? -4.458 4.367 1.960 1.00 94.56 143 ARG A N 1
ATOM 1104 C CA . ARG A 1 143 ? -3.100 4.883 1.726 1.00 94.56 143 ARG A CA 1
ATOM 1105 C C . ARG A 1 143 ? -2.209 3.873 1.005 1.00 94.56 143 ARG A C 1
ATOM 1107 O O . ARG A 1 143 ? -1.486 4.258 0.093 1.00 94.56 143 ARG A O 1
ATOM 1114 N N . VAL A 1 144 ? -2.306 2.587 1.345 1.00 93.00 144 VAL A N 1
ATOM 1115 C CA . VAL A 1 144 ? -1.622 1.499 0.622 1.00 93.00 144 VAL A CA 1
ATOM 1116 C C . VAL A 1 144 ? -2.000 1.490 -0.853 1.00 93.00 144 VAL A C 1
ATOM 1118 O O . VAL A 1 144 ? -1.124 1.374 -1.709 1.00 93.00 144 VAL A O 1
ATOM 1121 N N . LYS A 1 145 ? -3.290 1.654 -1.160 1.00 94.62 145 LYS A N 1
ATOM 1122 C CA . LYS A 1 145 ? -3.752 1.711 -2.544 1.00 94.62 145 LYS A CA 1
ATOM 1123 C C . LYS A 1 145 ? -3.136 2.889 -3.299 1.00 94.62 145 LYS A C 1
ATOM 1125 O O . LYS A 1 145 ? -2.611 2.683 -4.382 1.00 94.62 145 LYS A O 1
ATOM 1130 N N . ILE A 1 146 ? -3.133 4.085 -2.709 1.00 94.00 146 ILE A N 1
ATOM 1131 C CA . ILE A 1 146 ? -2.522 5.275 -3.325 1.00 94.00 146 ILE A CA 1
ATOM 1132 C C . ILE A 1 146 ? -1.032 5.040 -3.617 1.00 94.00 146 ILE A C 1
ATOM 1134 O O . ILE A 1 146 ? -0.573 5.346 -4.714 1.00 94.00 146 ILE A O 1
ATOM 1138 N N . MET A 1 147 ? -0.286 4.459 -2.669 1.00 92.06 147 MET A N 1
ATOM 1139 C CA . MET A 1 147 ? 1.127 4.116 -2.884 1.00 92.06 147 MET A CA 1
ATOM 1140 C C . MET A 1 147 ? 1.304 3.098 -4.018 1.00 92.06 147 MET A C 1
ATOM 1142 O O . MET A 1 147 ? 2.201 3.252 -4.841 1.00 92.06 147 MET A O 1
ATOM 1146 N N . THR A 1 148 ? 0.441 2.080 -4.077 1.00 93.81 148 THR A N 1
ATOM 1147 C CA . THR A 1 148 ? 0.474 1.052 -5.130 1.00 93.81 148 THR A CA 1
ATOM 1148 C C . THR A 1 148 ? 0.217 1.671 -6.501 1.00 93.81 148 THR A C 1
ATOM 1150 O O . THR A 1 148 ? 1.019 1.474 -7.409 1.00 93.81 148 THR A O 1
ATOM 1153 N N . ASP A 1 149 ? -0.848 2.467 -6.628 1.00 95.38 149 ASP A N 1
ATOM 1154 C CA . ASP A 1 149 ? -1.228 3.134 -7.876 1.00 95.38 149 ASP A CA 1
ATOM 1155 C C . ASP A 1 149 ? -0.088 4.049 -8.375 1.00 95.38 149 ASP A C 1
ATOM 1157 O O . ASP A 1 149 ? 0.247 4.034 -9.559 1.00 95.38 149 ASP A O 1
ATOM 1161 N N . ASN A 1 150 ? 0.571 4.780 -7.465 1.00 93.50 150 ASN A N 1
ATOM 1162 C CA . ASN A 1 150 ? 1.731 5.615 -7.792 1.00 93.50 150 ASN A CA 1
ATOM 1163 C C . ASN A 1 150 ? 2.903 4.775 -8.335 1.00 93.50 150 ASN A C 1
ATOM 1165 O O . ASN A 1 150 ? 3.460 5.068 -9.389 1.00 93.50 150 ASN A O 1
ATOM 1169 N N . VAL A 1 151 ? 3.257 3.673 -7.667 1.00 93.75 151 VAL A N 1
ATOM 1170 C CA . VAL A 1 151 ? 4.324 2.778 -8.150 1.00 93.75 151 VAL A CA 1
ATOM 1171 C C . VAL A 1 151 ? 3.992 2.170 -9.511 1.00 93.75 151 VAL A C 1
ATOM 1173 O O . VAL A 1 151 ? 4.878 2.054 -10.358 1.00 93.75 151 VAL A O 1
ATOM 1176 N N . GLU A 1 152 ? 2.735 1.811 -9.760 1.00 95.50 152 GLU A N 1
ATOM 1177 C CA . GLU A 1 152 ? 2.312 1.287 -11.060 1.00 95.50 152 GLU A CA 1
ATOM 1178 C C . GLU A 1 152 ? 2.444 2.313 -12.190 1.00 95.50 152 GLU A C 1
ATOM 1180 O O . GLU A 1 152 ? 2.844 1.939 -13.296 1.00 95.50 152 GLU A O 1
ATOM 1185 N N . GLU A 1 153 ? 2.184 3.594 -11.921 1.00 95.81 153 GLU A N 1
ATOM 1186 C CA . GLU A 1 153 ? 2.395 4.676 -12.887 1.00 95.81 153 GLU A CA 1
ATOM 1187 C C . GLU A 1 153 ? 3.872 4.788 -13.293 1.00 95.81 153 GLU A C 1
ATOM 1189 O O . GLU A 1 153 ? 4.192 4.781 -14.485 1.00 95.81 153 GLU A O 1
ATOM 1194 N N . HIS A 1 154 ? 4.783 4.786 -12.319 1.00 92.12 154 HIS A N 1
ATOM 1195 C CA . HIS A 1 154 ? 6.225 4.850 -12.571 1.00 92.12 154 HIS A CA 1
ATOM 1196 C C . HIS A 1 154 ? 6.761 3.599 -13.292 1.00 92.12 154 HIS A C 1
ATOM 1198 O O . HIS A 1 154 ? 7.590 3.701 -14.200 1.00 92.12 154 HIS A O 1
ATOM 1204 N N . VAL A 1 155 ? 6.251 2.409 -12.957 1.00 93.81 155 VAL A N 1
ATOM 1205 C CA . VAL A 1 155 ? 6.585 1.167 -13.677 1.00 93.81 155 VAL A CA 1
ATOM 1206 C C . VAL A 1 155 ? 6.121 1.240 -15.133 1.00 93.81 155 VAL A C 1
ATOM 1208 O O . VAL A 1 155 ? 6.882 0.888 -16.034 1.00 93.81 155 VAL A O 1
ATOM 1211 N N . LYS A 1 156 ? 4.896 1.719 -15.384 1.00 96.06 156 LYS A N 1
ATOM 1212 C CA . LYS A 1 156 ? 4.360 1.887 -16.742 1.00 96.06 156 LYS A CA 1
ATOM 1213 C C . LYS A 1 156 ? 5.195 2.875 -17.549 1.00 96.06 156 LYS A C 1
ATOM 1215 O O . LYS A 1 156 ? 5.550 2.566 -18.681 1.00 96.06 156 LYS A O 1
ATOM 1220 N N . TYR A 1 157 ? 5.557 4.007 -16.949 1.00 94.25 157 TYR A N 1
ATOM 1221 C CA . TYR A 1 157 ? 6.441 4.989 -17.570 1.00 94.25 157 TYR A CA 1
ATOM 1222 C C . TYR A 1 157 ? 7.787 4.370 -17.978 1.00 94.25 157 TYR A C 1
ATOM 1224 O O . TYR A 1 157 ? 8.231 4.543 -19.112 1.00 94.25 157 TYR A O 1
ATOM 1232 N N . GLY A 1 158 ? 8.414 3.582 -17.097 1.00 92.69 158 GLY A N 1
ATOM 1233 C CA . GLY A 1 158 ? 9.660 2.889 -17.430 1.00 92.69 158 GLY A CA 1
ATOM 1234 C C . GLY A 1 158 ? 9.510 1.887 -18.581 1.00 92.69 158 GLY A C 1
ATOM 1235 O O . GLY A 1 158 ? 10.366 1.846 -19.462 1.00 92.69 158 GLY A O 1
ATOM 1236 N N . ILE A 1 159 ? 8.410 1.127 -18.623 1.00 95.12 159 ILE A N 1
ATOM 1237 C CA . ILE A 1 159 ? 8.113 0.194 -19.726 1.00 95.12 159 ILE A CA 1
ATOM 1238 C C . ILE A 1 159 ? 7.941 0.947 -21.053 1.00 95.12 159 ILE A C 1
ATOM 1240 O O . ILE A 1 159 ? 8.540 0.558 -22.053 1.00 95.12 159 ILE A O 1
ATOM 1244 N N . GLU A 1 160 ? 7.190 2.050 -21.067 1.00 96.00 160 GLU A N 1
ATOM 1245 C CA . GLU A 1 160 ? 7.001 2.876 -22.271 1.00 96.00 160 GLU A CA 1
ATOM 1246 C C . GLU A 1 160 ? 8.345 3.401 -22.809 1.00 96.00 160 GLU A C 1
ATOM 1248 O O . GLU A 1 160 ? 8.592 3.396 -24.015 1.00 96.00 160 GLU A O 1
ATOM 1253 N N . LYS A 1 161 ? 9.265 3.784 -21.917 1.00 93.81 161 LYS A N 1
ATOM 1254 C CA . LYS A 1 161 ? 10.611 4.235 -22.296 1.00 93.81 161 LYS A CA 1
ATOM 1255 C C . LYS A 1 161 ? 11.522 3.124 -22.810 1.00 93.81 161 LYS A C 1
ATOM 1257 O O . LYS A 1 161 ? 12.361 3.377 -23.671 1.00 93.81 161 LYS A O 1
ATOM 1262 N N . VAL A 1 162 ? 11.338 1.891 -22.350 1.00 92.75 162 VAL A N 1
ATOM 1263 C CA . VAL A 1 162 ? 12.004 0.717 -22.934 1.00 92.75 162 VAL A CA 1
ATOM 1264 C C . VAL A 1 162 ? 11.524 0.475 -24.361 1.00 92.75 162 VAL A C 1
ATOM 1266 O O . VAL A 1 162 ? 12.346 0.247 -25.250 1.00 92.75 162 VAL A O 1
ATOM 1269 N N . GLU A 1 163 ? 10.215 0.571 -24.601 1.00 93.38 163 GLU A N 1
ATOM 1270 C CA . GLU A 1 163 ? 9.641 0.429 -25.943 1.00 93.38 163 GLU A CA 1
ATOM 1271 C C . GLU A 1 163 ? 10.171 1.505 -26.904 1.00 93.38 163 GLU A C 1
ATOM 1273 O O . GLU A 1 163 ? 10.476 1.193 -28.056 1.00 93.38 163 GLU A O 1
ATOM 1278 N N . GLU A 1 164 ? 10.359 2.739 -26.425 1.00 92.88 164 GLU A N 1
ATOM 1279 C CA . GLU A 1 164 ? 10.973 3.841 -27.180 1.00 92.88 164 GLU A CA 1
ATOM 1280 C C . GLU A 1 164 ? 12.426 3.523 -27.590 1.00 92.88 164 GLU A C 1
ATOM 1282 O O . GLU A 1 164 ? 12.771 3.617 -28.770 1.00 92.88 164 GLU A O 1
ATOM 1287 N N . ILE A 1 165 ? 13.263 3.052 -26.655 1.00 88.94 165 ILE A N 1
ATOM 1288 C CA . ILE A 1 165 ? 14.662 2.666 -26.935 1.00 88.94 165 ILE A CA 1
ATOM 1289 C C . ILE A 1 165 ? 14.732 1.497 -27.929 1.00 88.94 165 ILE A C 1
ATOM 1291 O O . ILE A 1 165 ? 15.544 1.500 -28.860 1.00 88.94 165 ILE A O 1
ATOM 1295 N N . GLU A 1 166 ? 13.869 0.492 -27.772 1.00 90.81 166 GLU A N 1
ATOM 1296 C CA . GLU A 1 166 ? 13.796 -0.617 -28.723 1.00 90.81 166 GLU A CA 1
ATOM 1297 C C . GLU A 1 166 ? 13.334 -0.170 -30.115 1.00 90.81 166 GLU A C 1
ATOM 1299 O O . GLU A 1 166 ? 13.786 -0.722 -31.126 1.00 90.81 166 GLU A O 1
ATOM 1304 N N . HIS A 1 167 ? 12.414 0.798 -30.180 1.00 93.12 167 HIS A N 1
ATOM 1305 C CA . HIS A 1 167 ? 11.914 1.337 -31.438 1.00 93.12 167 HIS A CA 1
ATOM 1306 C C . HIS A 1 167 ? 13.034 2.011 -32.228 1.00 93.12 167 HIS A C 1
ATOM 1308 O O . HIS A 1 167 ? 13.216 1.671 -33.396 1.00 93.12 167 HIS A O 1
ATOM 1314 N N . ILE A 1 168 ? 13.856 2.836 -31.571 1.00 88.62 168 ILE A N 1
ATOM 1315 C CA . ILE A 1 168 ? 15.036 3.484 -32.167 1.00 88.62 168 ILE A CA 1
ATOM 1316 C C . ILE A 1 168 ? 15.938 2.450 -32.854 1.00 88.62 168 ILE A C 1
ATOM 1318 O O . ILE A 1 168 ? 16.322 2.607 -34.014 1.00 88.62 168 ILE A O 1
ATOM 1322 N N . GLY A 1 169 ? 16.253 1.347 -32.166 1.00 86.69 169 GLY A N 1
ATOM 1323 C CA . GLY A 1 169 ? 17.094 0.288 -32.728 1.00 86.69 169 GLY A CA 1
ATOM 1324 C C . GLY A 1 169 ? 16.488 -0.366 -33.976 1.00 86.69 169 GLY A C 1
ATOM 1325 O O . GLY A 1 169 ? 17.207 -0.661 -34.936 1.00 86.69 169 GLY A O 1
ATOM 1326 N N . LYS A 1 170 ? 15.166 -0.579 -33.987 1.00 91.75 170 LYS A N 1
ATOM 1327 C CA . LYS A 1 170 ? 14.434 -1.175 -35.118 1.00 91.75 170 LYS A CA 1
ATOM 1328 C C . LYS A 1 170 ? 14.340 -0.202 -36.297 1.00 91.75 170 LYS A C 1
ATOM 1330 O O . LYS A 1 170 ? 14.665 -0.591 -37.419 1.00 91.75 170 LYS A O 1
ATOM 1335 N N . GLU A 1 171 ? 13.958 1.045 -36.041 1.00 93.31 171 GLU A N 1
ATOM 1336 C CA . GLU A 1 171 ? 13.801 2.114 -37.033 1.00 93.31 171 GLU A CA 1
ATOM 1337 C C . GLU A 1 171 ? 15.137 2.432 -37.712 1.00 93.31 171 GLU A C 1
ATOM 1339 O O . GLU A 1 171 ? 15.257 2.313 -38.934 1.00 93.31 171 GLU A O 1
ATOM 1344 N N . CYS A 1 172 ? 16.199 2.665 -36.930 1.00 90.69 172 CYS A N 1
ATOM 1345 C CA . CYS A 1 172 ? 17.530 2.932 -37.470 1.00 90.69 172 CYS A CA 1
ATOM 1346 C C . CYS A 1 172 ? 18.032 1.816 -38.396 1.00 90.69 172 CYS A C 1
ATOM 1348 O O . CYS A 1 172 ? 18.744 2.094 -39.360 1.00 90.69 172 CYS A O 1
ATOM 1350 N N . VAL A 1 173 ? 17.679 0.554 -38.134 1.00 90.19 173 VAL A N 1
ATOM 1351 C CA . VAL A 1 173 ? 18.091 -0.592 -38.959 1.00 90.19 173 VAL A CA 1
ATOM 1352 C C . VAL A 1 173 ? 17.210 -0.772 -40.196 1.00 90.19 173 VAL A C 1
ATOM 1354 O O . VAL A 1 173 ? 17.727 -1.207 -41.231 1.00 90.19 173 VAL A O 1
ATOM 1357 N N . ALA A 1 174 ? 15.912 -0.491 -40.086 1.00 92.12 174 ALA A N 1
ATOM 1358 C CA . ALA A 1 174 ? 14.932 -0.700 -41.147 1.00 92.12 174 ALA A CA 1
ATOM 1359 C C . ALA A 1 174 ? 14.944 0.425 -42.191 1.00 92.12 174 ALA A C 1
ATOM 1361 O O . ALA A 1 174 ? 14.874 0.143 -43.387 1.00 92.12 174 ALA A O 1
ATOM 1362 N N . GLU A 1 175 ? 15.068 1.678 -41.754 1.00 93.12 175 GLU A N 1
ATOM 1363 C CA . GLU A 1 175 ? 14.924 2.852 -42.623 1.00 93.12 175 GLU A CA 1
ATOM 1364 C C . GLU A 1 175 ? 16.223 3.253 -43.331 1.00 93.12 175 GLU A C 1
ATOM 1366 O O . GLU A 1 175 ? 16.200 3.933 -44.357 1.00 93.12 175 GLU A O 1
ATOM 1371 N N . ASN A 1 176 ? 17.368 2.778 -42.838 1.00 89.38 176 ASN A N 1
ATOM 1372 C CA . ASN A 1 176 ? 18.674 3.110 -43.395 1.00 89.38 176 ASN A CA 1
ATOM 1373 C C . ASN A 1 176 ? 19.243 1.929 -44.197 1.00 89.38 176 ASN A C 1
ATOM 1375 O O . ASN A 1 176 ? 19.584 0.903 -43.612 1.00 89.38 176 ASN A O 1
ATOM 1379 N N . PRO A 1 177 ? 19.411 2.023 -45.528 1.00 84.31 177 PRO A N 1
ATOM 1380 C CA . PRO A 1 177 ? 19.909 0.906 -46.334 1.00 84.31 177 PRO A CA 1
ATOM 1381 C C . PRO A 1 177 ? 21.419 0.662 -46.162 1.00 84.31 177 PRO A C 1
ATOM 1383 O O . PRO A 1 177 ? 21.882 -0.471 -46.305 1.00 84.31 177 PRO A O 1
ATOM 1386 N N . GLY A 1 178 ? 22.194 1.703 -45.842 1.00 88.00 178 GLY A N 1
ATOM 1387 C CA . GLY A 1 178 ? 23.646 1.637 -45.677 1.00 88.00 178 GLY A CA 1
ATOM 1388 C C . GLY A 1 178 ? 24.077 1.335 -44.241 1.00 88.00 178 GLY A C 1
ATOM 1389 O O . GLY A 1 178 ? 23.540 1.893 -43.291 1.00 88.00 178 GLY A O 1
ATOM 1390 N N . LEU A 1 179 ? 25.107 0.497 -44.067 1.00 85.19 179 LEU A N 1
ATOM 1391 C CA . LEU A 1 179 ? 25.690 0.195 -42.748 1.00 85.19 179 LEU A CA 1
ATOM 1392 C C . LEU A 1 179 ? 26.143 1.462 -42.001 1.00 85.19 179 LEU A C 1
ATOM 1394 O O . LEU A 1 179 ? 25.956 1.565 -40.792 1.00 85.19 179 LEU A O 1
ATOM 1398 N N . VAL A 1 180 ? 26.724 2.420 -42.728 1.00 85.06 180 VAL A N 1
ATOM 1399 C CA . VAL A 1 180 ? 27.177 3.707 -42.181 1.00 85.06 180 VAL A CA 1
ATOM 1400 C C . VAL A 1 180 ? 26.010 4.489 -41.584 1.00 85.06 180 VAL A C 1
ATOM 1402 O O . VAL A 1 180 ? 26.109 4.958 -40.453 1.00 85.06 180 VAL A O 1
ATOM 1405 N N . ASP A 1 181 ? 24.900 4.565 -42.315 1.00 88.25 181 ASP A N 1
ATOM 1406 C CA . ASP A 1 181 ? 23.717 5.324 -41.914 1.00 88.25 181 ASP A CA 1
ATOM 1407 C C . ASP A 1 181 ? 23.014 4.664 -40.719 1.00 88.25 181 ASP A C 1
ATOM 1409 O O . ASP A 1 181 ? 22.665 5.352 -39.763 1.00 88.25 181 ASP A O 1
ATOM 1413 N N . LYS A 1 182 ? 22.927 3.323 -40.691 1.00 89.06 182 LYS A N 1
ATOM 1414 C CA . LYS A 1 182 ? 22.420 2.560 -39.530 1.00 89.06 182 LYS A CA 1
ATOM 1415 C C . LYS A 1 182 ? 23.215 2.853 -38.260 1.00 89.06 182 LYS A C 1
ATOM 1417 O O . LYS A 1 182 ? 22.640 3.122 -37.209 1.00 89.06 182 LYS A O 1
ATOM 1422 N N . VAL A 1 183 ? 24.545 2.773 -38.354 1.00 83.88 183 VAL A N 1
ATOM 1423 C CA . VAL A 1 183 ? 25.440 3.002 -37.211 1.00 83.88 183 VAL A CA 1
ATOM 1424 C C . VAL A 1 183 ? 25.337 4.443 -36.727 1.00 83.88 183 VAL A C 1
ATOM 1426 O O . VAL A 1 183 ? 25.259 4.669 -35.522 1.00 83.88 183 VAL A O 1
ATOM 1429 N N . LYS A 1 184 ? 25.321 5.405 -37.653 1.00 86.50 184 LYS A N 1
ATOM 1430 C CA . LYS A 1 184 ? 25.193 6.820 -37.316 1.00 86.50 184 LYS A CA 1
ATOM 1431 C C . LYS A 1 184 ? 23.864 7.108 -36.615 1.00 86.50 184 LYS A C 1
ATOM 1433 O O . LYS A 1 184 ? 23.889 7.708 -35.552 1.00 86.50 184 LYS A O 1
ATOM 1438 N N . CYS A 1 185 ? 22.752 6.609 -37.155 1.00 91.00 185 CYS A N 1
ATOM 1439 C CA . CYS A 1 185 ? 21.427 6.765 -36.558 1.00 91.00 185 CYS A CA 1
ATOM 1440 C C . CYS A 1 185 ? 21.403 6.282 -35.100 1.00 91.00 185 CYS A C 1
ATOM 1442 O O . CYS A 1 185 ? 21.031 7.036 -34.209 1.00 91.00 185 CYS A O 1
ATOM 1444 N N . ILE A 1 186 ? 21.900 5.069 -34.821 1.00 87.38 186 ILE A N 1
ATOM 1445 C CA . ILE A 1 186 ? 21.931 4.565 -33.439 1.00 87.38 186 ILE A CA 1
ATOM 1446 C C . ILE A 1 186 ? 22.836 5.432 -32.555 1.00 87.38 186 ILE A C 1
ATOM 1448 O O . ILE A 1 186 ? 22.443 5.784 -31.448 1.00 87.38 186 ILE A O 1
ATOM 1452 N N . LEU A 1 187 ? 24.033 5.800 -33.024 1.00 86.62 187 LEU A N 1
ATOM 1453 C CA . LEU A 1 187 ? 24.950 6.650 -32.256 1.00 86.62 187 LEU A CA 1
ATOM 1454 C C . LEU A 1 187 ? 24.342 8.013 -31.906 1.00 86.62 187 LEU A C 1
ATOM 1456 O O . LEU A 1 187 ? 24.558 8.483 -30.789 1.00 86.62 187 LEU A O 1
ATOM 1460 N N . ASP A 1 188 ? 23.577 8.608 -32.823 1.00 89.19 188 ASP A N 1
ATOM 1461 C CA . ASP A 1 188 ? 22.902 9.890 -32.613 1.00 89.19 188 ASP A CA 1
ATOM 1462 C C . ASP A 1 188 ? 21.854 9.794 -31.478 1.00 89.19 188 ASP A C 1
ATOM 1464 O O . ASP A 1 188 ? 21.680 10.753 -30.727 1.00 89.19 188 ASP A O 1
ATOM 1468 N N . HIS A 1 189 ? 21.251 8.616 -31.262 1.00 89.75 189 HIS A N 1
ATOM 1469 C CA . HIS A 1 189 ? 20.267 8.367 -30.196 1.00 89.75 189 HIS A CA 1
ATOM 1470 C C . HIS A 1 189 ? 20.825 7.734 -28.908 1.00 89.75 189 HIS A C 1
ATOM 1472 O O . HIS A 1 189 ? 20.139 7.710 -27.882 1.00 89.75 189 HIS A O 1
ATOM 1478 N N . VAL A 1 190 ? 22.064 7.227 -28.900 1.00 86.25 190 VAL A N 1
ATOM 1479 C CA . VAL A 1 190 ? 22.662 6.602 -27.699 1.00 86.25 190 VAL A CA 1
ATOM 1480 C C . VAL A 1 190 ? 22.750 7.590 -26.532 1.00 86.25 190 VAL A C 1
ATOM 1482 O O . VAL A 1 190 ? 22.537 7.200 -25.382 1.00 86.25 190 VAL A O 1
ATOM 1485 N N . GLY A 1 191 ? 23.054 8.862 -26.811 1.00 83.25 191 GLY A N 1
ATOM 1486 C CA . GLY A 1 191 ? 23.120 9.904 -25.782 1.00 83.25 191 GLY A CA 1
ATOM 1487 C C . GLY A 1 191 ? 21.772 10.111 -25.091 1.00 83.25 191 GLY A C 1
ATOM 1488 O O . GLY A 1 191 ? 21.692 10.033 -23.869 1.00 83.25 191 GLY A O 1
ATOM 1489 N N . GLU A 1 192 ? 20.717 10.284 -25.885 1.00 89.31 192 GLU A N 1
ATOM 1490 C CA . GLU A 1 192 ? 19.335 10.421 -25.417 1.00 89.31 192 GLU A CA 1
ATOM 1491 C C . GLU A 1 192 ? 18.872 9.183 -24.636 1.00 89.31 192 GLU A C 1
ATOM 1493 O O . GLU A 1 192 ? 18.414 9.305 -23.501 1.00 89.31 192 GLU A O 1
ATOM 1498 N N . SER A 1 193 ? 19.104 7.984 -25.178 1.00 85.19 193 SER A N 1
ATOM 1499 C CA . SER A 1 193 ? 18.762 6.714 -24.516 1.00 85.19 193 SER A CA 1
ATOM 1500 C C . SER A 1 193 ? 19.462 6.566 -23.161 1.00 85.19 193 SER A C 1
ATOM 1502 O O . SER A 1 193 ? 18.870 6.106 -22.188 1.00 85.19 193 SER A O 1
ATOM 1504 N N . THR A 1 194 ? 20.726 6.990 -23.065 1.00 84.00 194 THR A N 1
ATOM 1505 C CA . THR A 1 194 ? 21.477 6.960 -21.801 1.00 84.00 194 THR A CA 1
ATOM 1506 C C . THR A 1 194 ? 20.888 7.933 -20.779 1.00 84.00 194 THR A C 1
ATOM 1508 O O . THR A 1 194 ? 20.779 7.583 -19.603 1.00 84.00 194 THR A O 1
ATOM 1511 N N . THR A 1 195 ? 20.485 9.133 -21.207 1.00 88.44 195 THR A N 1
ATOM 1512 C CA . THR A 1 195 ? 19.812 10.107 -20.337 1.00 88.44 195 THR A CA 1
ATOM 1513 C C . THR A 1 195 ? 18.480 9.565 -19.820 1.00 88.44 195 THR A C 1
ATOM 1515 O O . THR A 1 195 ? 18.250 9.624 -18.615 1.00 88.44 195 THR A O 1
ATOM 1518 N N . ILE A 1 196 ? 17.666 8.945 -20.682 1.00 87.94 196 ILE A N 1
ATOM 1519 C CA . ILE A 1 196 ? 16.400 8.299 -20.294 1.00 87.94 196 ILE A CA 1
ATOM 1520 C C . ILE A 1 196 ? 16.630 7.258 -19.189 1.00 87.94 196 ILE A C 1
ATOM 1522 O O . ILE A 1 196 ? 15.971 7.289 -18.150 1.00 87.94 196 ILE A O 1
ATOM 1526 N N . VAL A 1 197 ? 17.605 6.360 -19.372 1.00 87.94 197 VAL A N 1
ATOM 1527 C CA . VAL A 1 197 ? 17.937 5.330 -18.371 1.00 87.94 197 VAL A CA 1
ATOM 1528 C C . VAL A 1 197 ? 18.356 5.959 -17.040 1.00 87.94 197 VAL A C 1
ATOM 1530 O O . VAL A 1 197 ? 17.914 5.514 -15.982 1.00 87.94 197 VAL A O 1
ATOM 1533 N N . GLN A 1 198 ? 19.196 6.998 -17.065 1.00 87.75 198 GLN A N 1
ATOM 1534 C CA . GLN A 1 198 ? 19.648 7.681 -15.849 1.00 87.75 198 GLN A CA 1
ATOM 1535 C C . GLN A 1 198 ? 18.501 8.359 -15.097 1.00 87.75 198 GLN A C 1
ATOM 1537 O O . GLN A 1 198 ? 18.458 8.297 -13.867 1.00 87.75 198 GLN A O 1
ATOM 1542 N N . GLU A 1 199 ? 17.581 8.996 -15.820 1.00 90.88 199 GLU A N 1
ATOM 1543 C CA . GLU A 1 199 ? 16.393 9.616 -15.239 1.00 90.88 199 GLU A CA 1
ATOM 1544 C C . GLU A 1 199 ? 15.504 8.574 -14.565 1.00 90.88 199 GLU A C 1
ATOM 1546 O O . GLU A 1 199 ? 15.144 8.763 -13.406 1.00 90.88 199 GLU A O 1
ATOM 1551 N N . ILE A 1 200 ? 15.244 7.442 -15.227 1.00 86.56 200 ILE A N 1
ATOM 1552 C CA . ILE A 1 200 ? 14.420 6.364 -14.667 1.00 86.56 200 ILE A CA 1
ATOM 1553 C C . ILE A 1 200 ? 15.081 5.728 -13.443 1.00 86.56 200 ILE A C 1
ATOM 1555 O O . ILE A 1 200 ? 14.424 5.532 -12.427 1.00 86.56 200 ILE A O 1
ATOM 1559 N N . ILE A 1 201 ? 16.384 5.435 -13.486 1.00 85.69 201 ILE A N 1
ATOM 1560 C CA . ILE A 1 201 ? 17.091 4.866 -12.325 1.00 85.69 201 ILE A CA 1
ATOM 1561 C C . ILE A 1 201 ? 17.035 5.829 -11.132 1.00 85.69 201 ILE A C 1
ATOM 1563 O O . ILE A 1 201 ? 16.828 5.408 -9.991 1.00 85.69 201 ILE A O 1
ATOM 1567 N N . LYS A 1 202 ? 17.216 7.131 -11.379 1.00 88.75 202 LYS A N 1
ATOM 1568 C CA . LYS A 1 202 ? 17.129 8.154 -10.334 1.00 88.75 202 LYS A CA 1
ATOM 1569 C C . LYS A 1 202 ? 15.717 8.237 -9.754 1.00 88.75 202 LYS A C 1
ATOM 1571 O O . LYS A 1 202 ? 15.575 8.300 -8.534 1.00 88.75 202 LYS A O 1
ATOM 1576 N N . ASP A 1 203 ? 14.714 8.240 -10.620 1.00 88.94 203 ASP A N 1
ATOM 1577 C CA . ASP A 1 203 ? 13.301 8.277 -10.265 1.00 88.94 203 ASP A CA 1
ATOM 1578 C C . ASP A 1 203 ? 12.896 7.054 -9.426 1.00 88.94 203 ASP A C 1
ATOM 1580 O O . ASP A 1 203 ? 12.418 7.210 -8.305 1.00 88.94 203 ASP A O 1
ATOM 1584 N N . VAL A 1 204 ? 13.245 5.843 -9.871 1.00 85.44 204 VAL A N 1
ATOM 1585 C CA . VAL A 1 204 ? 13.071 4.590 -9.117 1.00 85.44 204 VAL A CA 1
ATOM 1586 C C . VAL A 1 204 ? 13.720 4.666 -7.732 1.00 85.44 204 VAL A C 1
ATOM 1588 O O . VAL A 1 204 ? 13.109 4.282 -6.730 1.00 85.44 204 VAL A O 1
ATOM 1591 N N . GLY A 1 205 ? 14.955 5.169 -7.649 1.00 83.00 205 GLY A N 1
ATOM 1592 C CA . GLY A 1 205 ? 15.662 5.318 -6.377 1.00 83.00 205 GLY A CA 1
ATOM 1593 C C . GLY A 1 205 ? 14.966 6.297 -5.426 1.00 83.00 205 GLY A C 1
ATOM 1594 O O . GLY A 1 205 ? 14.837 6.023 -4.228 1.00 83.00 205 GLY A O 1
ATOM 1595 N N . GLN A 1 206 ? 14.478 7.421 -5.956 1.00 90.56 206 GLN A N 1
ATOM 1596 C CA . GLN A 1 206 ? 13.711 8.399 -5.191 1.00 90.56 206 GLN A CA 1
ATOM 1597 C C . GLN A 1 206 ? 12.385 7.801 -4.707 1.00 90.56 206 GLN A C 1
ATOM 1599 O O . GLN A 1 206 ? 12.115 7.830 -3.504 1.00 90.56 206 GLN A O 1
ATOM 1604 N N . LEU A 1 207 ? 11.622 7.178 -5.604 1.00 89.56 207 LEU A N 1
ATOM 1605 C CA . LEU A 1 207 ? 10.331 6.572 -5.299 1.00 89.56 207 LEU A CA 1
ATOM 1606 C C . LEU A 1 207 ? 10.451 5.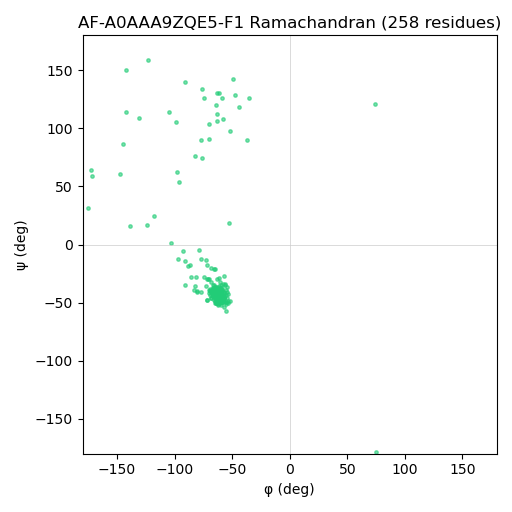447 -4.269 1.00 89.56 207 LEU A C 1
ATOM 1608 O O . LEU A 1 207 ? 9.649 5.372 -3.339 1.00 89.56 207 LEU A O 1
ATOM 1612 N N . THR A 1 208 ? 11.488 4.612 -4.369 1.00 84.12 208 THR A N 1
ATOM 1613 C CA . THR A 1 208 ? 11.777 3.562 -3.378 1.00 84.12 208 THR A CA 1
ATOM 1614 C C . THR A 1 208 ? 11.999 4.162 -1.990 1.00 84.12 208 THR A C 1
ATOM 1616 O O . THR A 1 208 ? 11.439 3.682 -1.000 1.00 84.12 208 THR A O 1
ATOM 1619 N N . SER A 1 209 ? 12.798 5.230 -1.896 1.00 86.69 209 SER A N 1
ATOM 1620 C CA . SER A 1 209 ? 13.067 5.916 -0.628 1.00 86.69 209 SER A CA 1
ATOM 1621 C C . SER A 1 209 ? 11.811 6.583 -0.059 1.00 86.69 209 SER A C 1
ATOM 1623 O O . SER A 1 209 ? 11.564 6.493 1.145 1.00 86.69 209 SER A O 1
ATOM 1625 N N . GLU A 1 210 ? 11.037 7.278 -0.891 1.00 90.12 210 GLU A N 1
ATOM 1626 C CA . GLU A 1 210 ? 9.805 7.962 -0.484 1.00 90.12 210 GLU A CA 1
ATOM 1627 C C . GLU A 1 210 ? 8.750 6.962 -0.007 1.00 90.12 210 GLU A C 1
ATOM 1629 O O . GLU A 1 210 ? 8.289 7.065 1.131 1.00 90.12 210 GLU A O 1
ATOM 1634 N N . THR A 1 211 ? 8.486 5.924 -0.802 1.00 86.19 211 THR A N 1
ATOM 1635 C CA . THR A 1 211 ? 7.538 4.853 -0.467 1.00 86.19 211 THR A CA 1
ATOM 1636 C C . THR A 1 211 ? 7.942 4.136 0.819 1.00 86.19 211 THR A C 1
ATOM 1638 O O . THR A 1 211 ? 7.115 3.917 1.701 1.00 86.19 211 THR A O 1
ATOM 1641 N N . SER A 1 212 ? 9.232 3.830 0.998 1.00 84.62 212 SER A N 1
ATOM 1642 C CA . SER A 1 212 ? 9.720 3.192 2.230 1.00 84.62 212 SER A CA 1
ATOM 1643 C C . SER A 1 212 ? 9.456 4.051 3.471 1.00 84.62 212 SER A C 1
ATOM 1645 O O . SER A 1 212 ? 9.042 3.536 4.512 1.00 84.62 212 SER A O 1
ATOM 1647 N N . ARG A 1 213 ? 9.675 5.371 3.383 1.00 90.38 213 ARG A N 1
ATOM 1648 C CA . ARG A 1 213 ? 9.382 6.298 4.489 1.00 90.38 213 ARG A CA 1
ATOM 1649 C C . ARG A 1 213 ? 7.887 6.396 4.752 1.00 90.38 213 ARG A C 1
ATOM 1651 O O . ARG A 1 213 ? 7.483 6.415 5.914 1.00 90.38 213 ARG A O 1
ATOM 1658 N N . GLU A 1 214 ? 7.083 6.442 3.697 1.00 91.19 214 GLU A N 1
ATOM 1659 C CA . GLU A 1 214 ? 5.634 6.517 3.820 1.00 91.19 214 GLU A CA 1
ATOM 1660 C C . GLU A 1 214 ? 5.055 5.258 4.470 1.00 91.19 214 GLU A C 1
ATOM 1662 O O . GLU A 1 214 ? 4.251 5.382 5.390 1.00 91.19 214 GLU A O 1
ATOM 1667 N N . ILE A 1 215 ? 5.535 4.065 4.105 1.00 87.56 215 ILE A N 1
ATOM 1668 C CA . ILE A 1 215 ? 5.129 2.799 4.733 1.00 87.56 215 ILE A CA 1
ATOM 1669 C C . ILE A 1 215 ? 5.464 2.786 6.230 1.00 87.56 215 ILE A C 1
ATOM 1671 O O . ILE A 1 215 ? 4.637 2.375 7.048 1.00 87.56 215 ILE A O 1
ATOM 1675 N N . VAL A 1 216 ? 6.648 3.272 6.621 1.00 88.19 216 VAL A N 1
ATOM 1676 C CA . VAL A 1 216 ? 7.023 3.375 8.043 1.00 88.19 216 VAL A CA 1
ATOM 1677 C C . VAL A 1 216 ? 6.118 4.362 8.781 1.00 88.19 216 VAL A C 1
ATOM 1679 O O . VAL A 1 216 ? 5.645 4.052 9.877 1.00 88.19 216 VAL A O 1
ATOM 1682 N N . SER A 1 217 ? 5.849 5.532 8.192 1.00 92.56 217 SER A N 1
ATOM 1683 C CA . SER A 1 217 ? 4.911 6.506 8.763 1.00 92.56 217 SER A CA 1
ATOM 1684 C C . SER A 1 217 ? 3.528 5.888 8.925 1.00 92.56 217 SER A C 1
ATOM 1686 O O . SER A 1 217 ? 2.960 5.931 10.010 1.00 92.56 217 SER A O 1
ATOM 1688 N N . LEU A 1 218 ? 3.022 5.244 7.877 1.00 91.50 218 LEU A N 1
ATOM 1689 C CA . LEU A 1 218 ? 1.709 4.624 7.851 1.00 91.50 218 LEU A CA 1
ATOM 1690 C C . LEU A 1 218 ? 1.564 3.525 8.912 1.00 91.50 218 LEU A C 1
ATOM 1692 O O . LEU A 1 218 ? 0.541 3.453 9.596 1.00 91.50 218 LEU A O 1
ATOM 1696 N N . SER A 1 219 ? 2.588 2.687 9.078 1.00 88.94 219 SER A N 1
ATOM 1697 C CA . SER A 1 219 ? 2.616 1.651 10.113 1.00 88.94 219 SER A CA 1
ATOM 1698 C C . SER A 1 219 ? 2.521 2.258 11.517 1.00 88.94 219 SER A C 1
ATOM 1700 O O . SER A 1 219 ? 1.716 1.808 12.336 1.00 88.94 219 SER A O 1
ATOM 1702 N N . ASN A 1 220 ? 3.287 3.321 11.784 1.00 91.44 220 ASN A N 1
ATOM 1703 C CA . ASN A 1 220 ? 3.253 4.024 13.066 1.00 91.44 220 ASN A CA 1
ATOM 1704 C C . ASN A 1 220 ? 1.910 4.721 13.313 1.00 91.44 220 ASN A C 1
ATOM 1706 O O . ASN A 1 220 ? 1.367 4.589 14.410 1.00 91.44 220 ASN A O 1
ATOM 1710 N N . ASP A 1 221 ? 1.358 5.399 12.305 1.00 94.44 221 ASP A N 1
ATOM 1711 C CA . ASP A 1 221 ? 0.059 6.076 12.386 1.00 94.44 221 ASP A CA 1
ATOM 1712 C C . ASP A 1 221 ? -1.050 5.070 12.711 1.00 94.44 221 ASP A C 1
ATOM 1714 O O . ASP A 1 221 ? -1.847 5.274 13.627 1.00 94.44 221 ASP A O 1
ATOM 1718 N N . THR A 1 222 ? -1.060 3.935 12.009 1.00 92.62 222 THR A N 1
ATOM 1719 C CA . THR A 1 222 ? -2.080 2.895 12.191 1.00 92.62 222 THR A CA 1
ATOM 1720 C C . THR A 1 222 ? -1.968 2.242 13.563 1.00 92.62 222 THR A C 1
ATOM 1722 O O . THR A 1 222 ? -2.971 2.066 14.255 1.00 92.62 222 THR A O 1
ATOM 1725 N N . ARG A 1 223 ? -0.744 1.926 14.001 1.00 92.88 223 ARG A N 1
ATOM 1726 C CA . ARG A 1 223 ? -0.497 1.409 15.350 1.00 92.88 223 ARG A CA 1
ATOM 1727 C C . ARG A 1 223 ? -0.937 2.411 16.418 1.00 92.88 223 ARG A C 1
ATOM 1729 O O . ARG A 1 223 ? -1.557 2.004 17.396 1.00 92.88 223 ARG A O 1
ATOM 1736 N N . GLY A 1 224 ? -0.613 3.692 16.245 1.00 94.25 224 GLY A N 1
ATOM 1737 C CA . GLY A 1 224 ? -1.035 4.766 17.145 1.00 94.25 224 GLY A CA 1
ATOM 1738 C C . GLY A 1 224 ? -2.556 4.849 17.242 1.00 94.25 224 GLY A C 1
ATOM 1739 O O . GLY A 1 224 ? -3.094 4.788 18.343 1.00 94.25 224 GLY A O 1
ATOM 1740 N N . CYS A 1 225 ? -3.238 4.858 16.094 1.00 97.88 225 CYS A N 1
ATOM 1741 C CA . CYS A 1 225 ? -4.696 4.858 16.001 1.00 97.88 225 CYS A CA 1
ATOM 1742 C C . CYS A 1 225 ? -5.317 3.681 16.770 1.00 97.88 225 CYS A C 1
ATOM 1744 O O . CYS A 1 225 ? -6.162 3.891 17.636 1.00 97.88 225 CYS A O 1
ATOM 1746 N N . LEU A 1 226 ? -4.854 2.448 16.532 1.00 95.69 226 LEU A N 1
ATOM 1747 C CA . LEU A 1 226 ? -5.371 1.259 17.224 1.00 95.69 226 LEU A CA 1
ATOM 1748 C C . LEU A 1 226 ? -5.139 1.310 18.742 1.00 95.69 226 LEU A C 1
ATOM 1750 O O . LEU A 1 226 ? -6.041 0.981 19.512 1.00 95.69 226 LEU A O 1
ATOM 1754 N N . LEU A 1 227 ? -3.954 1.745 19.185 1.00 95.56 227 LEU A N 1
ATOM 1755 C CA . LEU A 1 227 ? -3.646 1.892 20.612 1.00 95.56 227 LEU A CA 1
ATOM 1756 C C . LEU A 1 227 ? -4.517 2.959 21.282 1.00 95.56 227 LEU A C 1
ATOM 1758 O O . LEU A 1 227 ? -4.963 2.763 22.414 1.00 95.56 227 LEU A O 1
ATOM 1762 N N . ASP A 1 228 ? -4.774 4.068 20.591 1.00 97.88 228 ASP A N 1
ATOM 1763 C CA . ASP A 1 228 ? -5.675 5.103 21.081 1.00 97.88 228 ASP A CA 1
ATOM 1764 C C . ASP A 1 228 ? -7.101 4.579 21.214 1.00 97.88 228 ASP A C 1
ATOM 1766 O O . ASP A 1 228 ? -7.730 4.846 22.237 1.00 97.88 228 ASP A O 1
ATOM 1770 N N . VAL A 1 229 ? -7.587 3.781 20.257 1.00 97.25 229 VAL A N 1
ATOM 1771 C CA . VAL A 1 229 ? -8.908 3.149 20.364 1.00 97.25 229 VAL A CA 1
ATOM 1772 C C . VAL A 1 229 ? -8.983 2.250 21.591 1.00 97.25 229 VAL A C 1
ATOM 1774 O O . VAL A 1 229 ? -9.852 2.477 22.423 1.00 97.25 229 VAL A O 1
ATOM 1777 N N . VAL A 1 230 ? -8.039 1.320 21.779 1.00 96.38 230 VAL A N 1
ATOM 1778 C CA . VAL A 1 230 ? -8.013 0.436 22.964 1.00 96.38 230 VAL A CA 1
ATOM 1779 C C . VAL A 1 230 ? -8.020 1.244 24.268 1.00 96.38 230 VAL A C 1
ATOM 1781 O O . VAL A 1 230 ? -8.760 0.931 25.203 1.00 96.38 230 VAL A O 1
ATOM 1784 N N . ARG A 1 231 ? -7.220 2.315 24.339 1.00 96.75 231 ARG A N 1
ATOM 1785 C CA . ARG A 1 231 ? -7.167 3.193 25.514 1.00 96.75 231 ARG A CA 1
ATOM 1786 C C . ARG A 1 231 ? -8.491 3.923 25.745 1.00 96.75 231 ARG A C 1
ATOM 1788 O O . ARG A 1 231 ? -8.929 4.016 26.889 1.00 96.75 231 ARG A O 1
ATOM 1795 N N . MET A 1 232 ? -9.108 4.453 24.691 1.00 96.56 232 MET A N 1
ATOM 1796 C CA . MET A 1 232 ? -10.408 5.120 24.776 1.00 96.56 232 MET A CA 1
ATOM 1797 C C . MET A 1 232 ? -11.488 4.150 25.252 1.00 96.56 232 MET A C 1
ATOM 1799 O O . MET A 1 232 ? -12.175 4.468 26.218 1.00 96.56 232 MET A O 1
ATOM 1803 N N . SER A 1 233 ? -11.561 2.950 24.669 1.00 95.94 233 SER A N 1
ATOM 1804 C CA . SER A 1 233 ? -12.494 1.898 25.081 1.00 95.94 233 SER A CA 1
ATOM 1805 C C . SER A 1 233 ? -12.365 1.595 26.568 1.00 95.94 233 SER A C 1
ATOM 1807 O O . SER A 1 233 ? -13.357 1.592 27.288 1.00 95.94 233 SER A O 1
ATOM 1809 N N . ARG A 1 234 ? -11.134 1.403 27.057 1.00 95.62 234 ARG A N 1
ATOM 1810 C CA . ARG A 1 234 ? -10.888 1.135 28.476 1.00 95.62 234 ARG A CA 1
ATOM 1811 C C . ARG A 1 234 ? -11.350 2.283 29.372 1.00 95.62 234 ARG A C 1
ATOM 1813 O O . ARG A 1 234 ? -12.026 2.037 30.362 1.00 95.62 234 ARG A O 1
ATOM 1820 N N . ASN A 1 235 ? -11.028 3.524 29.013 1.00 97.25 235 ASN A N 1
ATOM 1821 C CA . ASN A 1 235 ? -11.459 4.692 29.783 1.00 97.25 235 ASN A CA 1
ATOM 1822 C C . ASN A 1 235 ? -12.991 4.822 29.822 1.00 97.25 235 ASN A C 1
ATOM 1824 O O . ASN A 1 235 ? -13.550 5.213 30.846 1.00 97.25 235 ASN A O 1
ATOM 1828 N N . GLU A 1 236 ? -13.673 4.513 28.716 1.00 97.38 236 GLU A N 1
ATOM 1829 C CA . GLU A 1 236 ? -15.135 4.513 28.656 1.00 97.38 236 GLU A CA 1
ATOM 1830 C C . GLU A 1 236 ? -15.730 3.396 29.524 1.00 97.38 236 GLU A C 1
ATOM 1832 O O . GLU A 1 236 ? -16.648 3.663 30.295 1.00 97.38 236 GLU A O 1
ATOM 1837 N N . VAL A 1 237 ? -15.167 2.184 29.485 1.00 96.75 237 VAL A N 1
ATOM 1838 C CA . VAL A 1 237 ? -15.560 1.083 30.381 1.00 96.75 237 VAL A CA 1
ATOM 1839 C C . VAL A 1 237 ? -15.367 1.467 31.850 1.00 96.75 237 VAL A C 1
ATOM 1841 O O . VAL A 1 237 ? -16.299 1.328 32.641 1.00 96.75 237 VAL A O 1
ATOM 1844 N N . ASP A 1 238 ? -14.199 1.998 32.219 1.00 96.19 238 ASP A N 1
ATOM 1845 C CA . ASP A 1 238 ? -13.897 2.424 33.592 1.00 96.19 238 ASP A CA 1
ATOM 1846 C C . ASP A 1 238 ? -14.890 3.492 34.075 1.00 96.19 238 ASP A C 1
ATOM 1848 O O . ASP A 1 238 ? -15.336 3.470 35.226 1.00 96.19 238 ASP A O 1
ATOM 1852 N N . LYS A 1 239 ? -15.293 4.401 33.180 1.00 97.00 239 LYS A N 1
ATOM 1853 C CA . LYS A 1 239 ? -16.326 5.397 33.464 1.00 97.00 239 LYS A CA 1
ATOM 1854 C C . LYS A 1 239 ? -17.685 4.744 33.716 1.00 97.00 239 LYS A C 1
ATOM 1856 O O . LYS A 1 239 ? -18.294 5.046 34.737 1.00 97.00 239 LYS A O 1
ATOM 1861 N N . VAL A 1 240 ? -18.127 3.821 32.856 1.00 96.00 240 VAL A N 1
ATOM 1862 C CA . VAL A 1 240 ? -19.392 3.092 33.070 1.00 96.00 240 VAL A CA 1
ATOM 1863 C C . VAL A 1 240 ? -19.375 2.362 34.418 1.00 96.00 240 VAL A C 1
ATOM 1865 O O . VAL A 1 240 ? -20.341 2.434 35.176 1.00 96.00 240 VAL A O 1
ATOM 1868 N N . MET A 1 241 ? -18.265 1.706 34.765 1.00 94.31 241 MET A N 1
ATOM 1869 C CA . MET A 1 241 ? -18.130 1.013 36.051 1.00 94.31 241 MET A CA 1
ATOM 1870 C C . MET A 1 241 ? -18.166 1.982 37.242 1.00 94.31 241 MET A C 1
ATOM 1872 O O . MET A 1 241 ? -18.802 1.691 38.258 1.00 94.31 241 MET A O 1
ATOM 1876 N N . SER A 1 242 ? -17.532 3.151 37.122 1.00 94.88 242 SER A N 1
ATOM 1877 C CA . SER A 1 242 ? -17.599 4.209 38.136 1.00 94.88 242 SER A CA 1
ATOM 1878 C C . SER A 1 242 ? -19.026 4.734 38.325 1.00 94.88 242 SER A C 1
ATOM 1880 O O . SER A 1 242 ? -19.455 4.921 39.466 1.00 94.88 242 SER A O 1
ATOM 1882 N N . ASP A 1 243 ? -19.771 4.931 37.236 1.00 94.75 243 ASP A N 1
ATOM 1883 C CA . ASP A 1 243 ? -21.158 5.407 37.272 1.00 94.75 243 ASP A CA 1
ATOM 1884 C C . ASP A 1 243 ? -22.062 4.399 38.004 1.00 94.75 243 ASP A C 1
ATOM 1886 O O . ASP A 1 243 ? -22.883 4.786 38.840 1.00 94.75 243 ASP A O 1
ATOM 1890 N N . VAL A 1 244 ? -21.840 3.094 37.804 1.00 93.56 244 VAL A N 1
ATOM 1891 C CA . VAL A 1 244 ? -22.517 2.043 38.584 1.00 93.56 244 VAL A CA 1
ATOM 1892 C C . VAL A 1 244 ? -22.163 2.137 40.063 1.00 93.56 244 VAL A C 1
ATOM 1894 O O . VAL A 1 244 ? -23.056 2.147 40.908 1.00 93.56 244 VAL A O 1
ATOM 1897 N N . MET A 1 245 ? -20.877 2.247 40.409 1.00 91.56 245 MET A N 1
ATOM 1898 C CA . MET A 1 245 ? -20.456 2.372 41.810 1.00 91.56 245 MET A CA 1
ATOM 1899 C C . MET A 1 245 ? -21.032 3.613 42.497 1.00 91.56 245 MET A C 1
ATOM 1901 O O . MET A 1 245 ? -21.247 3.590 43.710 1.00 91.56 245 MET A O 1
ATOM 1905 N N . GLN A 1 246 ? -21.241 4.700 41.756 1.00 92.81 246 GLN A N 1
ATOM 1906 C CA . GLN A 1 246 ? -21.895 5.896 42.269 1.00 92.81 246 GLN A CA 1
ATOM 1907 C C . GLN A 1 246 ? -23.393 5.662 42.472 1.00 92.81 246 GLN A C 1
ATOM 1909 O O . GLN A 1 246 ? -23.887 5.928 43.565 1.00 92.81 246 GLN A O 1
ATOM 1914 N N . CYS A 1 247 ? -24.082 5.094 41.480 1.00 93.12 247 CYS A N 1
ATOM 1915 C CA . CYS A 1 247 ? -25.502 4.749 41.565 1.00 93.12 247 CYS A CA 1
ATOM 1916 C C . CYS A 1 247 ? -25.809 3.857 42.781 1.00 93.12 247 CYS A C 1
ATOM 1918 O O . CYS A 1 247 ? -26.760 4.109 43.514 1.00 93.12 247 CYS A O 1
ATOM 1920 N N . LEU A 1 248 ? -24.938 2.884 43.078 1.00 89.25 248 LEU A N 1
ATOM 1921 C CA . LEU A 1 248 ? -25.065 2.000 44.246 1.00 89.25 248 LEU A CA 1
ATOM 1922 C C . LEU A 1 248 ? -24.912 2.704 45.606 1.00 89.25 248 LEU A C 1
ATOM 1924 O O . LEU A 1 248 ? -25.318 2.154 46.629 1.00 89.25 248 LEU A O 1
ATOM 1928 N N . LYS A 1 249 ? -24.274 3.879 45.652 1.00 88.38 249 LYS A N 1
ATOM 1929 C CA . LYS A 1 249 ? -24.091 4.662 46.888 1.00 88.38 249 LYS A CA 1
ATOM 1930 C C . LYS A 1 249 ? -25.252 5.613 47.150 1.00 88.38 249 LYS A C 1
ATOM 1932 O O . LYS A 1 249 ? -25.379 6.105 48.272 1.00 88.38 249 LYS A O 1
ATOM 1937 N N . GLU A 1 250 ? -26.056 5.913 46.136 1.00 81.88 250 GLU A N 1
ATOM 1938 C CA . GLU A 1 250 ? -27.196 6.806 46.281 1.00 81.88 250 GLU A CA 1
ATOM 1939 C C . GLU A 1 250 ? -28.341 6.068 46.988 1.00 81.88 250 GLU A C 1
ATOM 1941 O O . GLU A 1 250 ? -28.638 4.920 46.652 1.00 81.88 250 GLU A O 1
ATOM 1946 N N . PRO A 1 251 ? -28.989 6.680 47.997 1.00 59.75 251 PRO A N 1
ATOM 1947 C CA . PRO A 1 251 ? -30.128 6.059 48.651 1.00 59.75 251 PRO A CA 1
ATOM 1948 C C . PRO A 1 251 ? -31.248 5.894 47.624 1.00 59.75 251 PRO A C 1
ATOM 1950 O O . PRO A 1 251 ? -31.889 6.869 47.233 1.00 59.75 251 PRO A O 1
ATOM 1953 N N . HIS A 1 252 ? -31.485 4.658 47.181 1.00 58.25 252 HIS A N 1
ATOM 1954 C CA . HIS A 1 252 ? -32.661 4.346 46.383 1.00 58.25 252 HIS A CA 1
ATOM 1955 C C . HIS A 1 252 ? -33.894 4.713 47.210 1.00 58.25 252 HIS A C 1
ATOM 1957 O O . HIS A 1 252 ? -33.986 4.277 48.366 1.00 58.25 252 HIS A O 1
ATOM 1963 N N . PRO A 1 253 ? -34.819 5.541 46.685 1.00 48.47 253 PRO A N 1
ATOM 1964 C CA . PRO A 1 253 ? -36.070 5.793 47.368 1.00 48.47 253 PRO A CA 1
ATOM 1965 C C . PRO A 1 253 ? -36.731 4.434 47.544 1.00 48.47 253 PRO A C 1
ATOM 1967 O O . PRO A 1 253 ? -37.159 3.807 46.576 1.00 48.47 253 PRO A O 1
ATOM 1970 N N . ALA A 1 254 ? -36.737 3.955 48.790 1.00 47.28 254 ALA A N 1
ATOM 1971 C CA . ALA A 1 254 ? -37.498 2.789 49.166 1.00 47.28 254 ALA A CA 1
ATOM 1972 C C . ALA A 1 254 ? -38.890 2.982 48.577 1.00 47.28 254 ALA A C 1
ATOM 1974 O O . ALA A 1 254 ? -39.489 4.045 48.752 1.00 47.28 254 ALA A O 1
ATOM 1975 N N . SER A 1 255 ? -39.354 1.970 47.854 1.00 47.03 255 SER A N 1
ATOM 1976 C CA . SER A 1 255 ? -40.747 1.726 47.517 1.00 47.03 255 SER A CA 1
ATOM 1977 C C . SER A 1 255 ? -41.631 2.104 48.708 1.00 47.03 255 SER A C 1
ATOM 1979 O O . SER A 1 255 ? -41.866 1.306 49.612 1.00 47.03 255 SER A O 1
ATOM 1981 N N . THR A 1 256 ? -42.055 3.366 48.734 1.00 45.22 256 THR A N 1
ATOM 1982 C CA . THR A 1 256 ? -42.937 3.948 49.742 1.00 45.22 256 THR A CA 1
ATOM 1983 C C . THR A 1 256 ? -44.339 3.893 49.167 1.00 45.22 256 THR A C 1
ATOM 1985 O O . THR A 1 256 ? -45.009 4.903 49.049 1.00 45.22 256 THR A O 1
ATOM 1988 N N . GLU A 1 257 ? -44.764 2.706 48.750 1.00 47.31 257 GLU A N 1
ATOM 1989 C CA . GLU A 1 257 ? -46.155 2.417 48.426 1.00 47.31 257 GLU A CA 1
ATOM 1990 C C . GLU A 1 257 ? -46.429 0.975 48.836 1.00 47.31 257 GLU A C 1
ATOM 1992 O O . GLU A 1 257 ? -46.220 0.042 48.070 1.00 47.31 257 GLU A O 1
ATOM 1997 N N . LEU A 1 258 ? -46.793 0.813 50.109 1.00 43.66 258 LEU A N 1
ATOM 1998 C CA . LEU A 1 258 ? -47.743 -0.178 50.627 1.00 43.66 258 LEU A CA 1
ATOM 1999 C C . LEU A 1 258 ? -47.967 0.144 52.114 1.00 43.66 258 LEU A C 1
ATOM 2001 O O . LEU A 1 258 ? -47.597 -0.605 53.013 1.00 43.66 258 LEU A O 1
ATOM 2005 N N . ASN A 1 259 ? -48.535 1.326 52.354 1.00 50.47 259 ASN A N 1
ATOM 2006 C CA . ASN A 1 259 ? -49.424 1.530 53.489 1.00 50.47 259 ASN A CA 1
ATOM 2007 C C . ASN A 1 259 ? -50.840 1.427 52.928 1.00 50.47 259 ASN A C 1
ATOM 2009 O O . ASN A 1 259 ? -51.266 2.349 52.238 1.00 50.47 259 ASN A O 1
ATOM 2013 N N . GLU A 1 260 ? -51.510 0.311 53.197 1.00 40.56 260 GLU A N 1
ATOM 2014 C CA . GLU A 1 260 ? -52.890 0.248 53.705 1.00 40.56 260 GLU A CA 1
ATOM 2015 C C . GLU A 1 260 ? -53.209 -1.179 54.168 1.00 40.56 260 GLU A C 1
ATOM 2017 O O . GLU A 1 260 ? -52.949 -2.136 53.401 1.00 40.56 260 GLU A O 1
#

Mean predicted aligned error: 11.48 Å

Sequence (260 aa):
MKFLLLVVCCQAVASLSEARTYPIGDLVHLRSPSDDFRIPLTEGLLEELKKLLDFLSKAIMDAVHELKQSVDKLINEVTQKTEELLQLANGSIDEYLQEAKQNLTALGSQVADCVVPATAELEKVAAHSYENTKKCYNDLVTRVKIMTDNVEEHVKYGIEKVEEIEHIGKECVAENPGLVDKVKCILDHVGESTTIVQEIIKDVGQLTSETSREIVSLSNDTRGCLLDVVRMSRNEVDKVMSDVMQCLKEPHPASTELNE